Protein AF-A0A970UA61-F1 (afdb_monomer)

Solvent-accessible surface area (backbone atoms only — not comparable to full-atom values): 13687 Å² total; per-residue (Å²): 102,64,69,39,31,33,33,39,37,45,74,54,45,74,50,52,56,52,51,51,52,52,30,53,42,53,32,20,17,36,28,39,34,60,72,83,60,49,37,68,58,51,32,53,48,38,66,74,66,55,48,50,31,34,36,26,24,80,93,48,41,64,50,58,77,60,23,88,60,73,74,76,37,33,33,28,34,42,89,77,59,45,78,76,42,76,44,103,61,91,81,72,87,57,92,84,63,75,79,88,76,67,53,81,79,59,71,80,38,64,35,35,42,39,67,45,91,34,97,83,76,54,73,44,72,47,79,33,23,59,48,59,47,52,53,50,27,55,54,47,37,73,76,55,75,69,53,66,69,39,32,32,41,39,61,57,59,53,46,38,70,68,32,33,29,61,58,46,49,33,36,57,77,39,54,27,47,73,45,61,49,82,60,76,68,42,53,89,53,40,54,59,49,43,69,72,65,57,47,77,43,63,73,82,52,73,69,48,54,51,50,34,38,64,73,55,49,48,57,60,47,56,71,38,70,69,50,50,57,39,61,71,39,76,74,50,35,60,53,54,69,74,76,110

Structure (mmCIF, N/CA/C/O backbone):
data_AF-A0A970UA61-F1
#
_entry.id   AF-A0A970UA61-F1
#
loop_
_atom_site.group_PDB
_atom_site.id
_atom_site.type_symbol
_atom_site.label_atom_id
_atom_site.label_alt_id
_atom_site.label_comp_id
_atom_site.label_asym_id
_atom_site.label_entity_id
_atom_site.label_seq_id
_atom_site.pdbx_PDB_ins_code
_atom_site.Cartn_x
_atom_site.Cartn_y
_atom_site.Cartn_z
_atom_site.occupancy
_atom_site.B_iso_or_equiv
_atom_site.auth_seq_id
_atom_site.auth_comp_id
_atom_site.auth_asym_id
_atom_site.auth_atom_id
_atom_site.pdbx_PDB_model_num
ATOM 1 N N . MET A 1 1 ? 11.002 -6.754 -15.640 1.00 82.00 1 MET A N 1
ATOM 2 C CA . MET A 1 1 ? 11.692 -8.031 -15.378 1.00 82.00 1 MET A CA 1
ATOM 3 C C . MET A 1 1 ? 11.742 -8.261 -13.877 1.00 82.00 1 MET A C 1
ATOM 5 O O . MET A 1 1 ? 11.552 -7.289 -13.147 1.00 82.00 1 MET A O 1
ATOM 9 N N . PRO A 1 2 ? 11.962 -9.499 -13.407 1.00 91.25 2 PRO A N 1
ATOM 10 C CA . PRO A 1 2 ? 12.223 -9.742 -11.993 1.00 91.25 2 PRO A CA 1
ATOM 11 C C . PRO A 1 2 ? 13.326 -8.814 -11.460 1.00 91.25 2 PRO A C 1
ATOM 13 O O . PRO A 1 2 ? 14.281 -8.519 -12.179 1.00 91.25 2 PRO A O 1
ATOM 16 N N . GLY A 1 3 ? 13.153 -8.291 -10.247 1.00 93.25 3 GLY A N 1
ATOM 17 C CA . GLY A 1 3 ? 14.060 -7.319 -9.625 1.00 93.25 3 GLY A CA 1
ATOM 18 C C . GLY A 1 3 ? 13.884 -5.858 -10.070 1.00 93.25 3 GLY A C 1
ATOM 19 O O . GLY A 1 3 ? 14.391 -4.956 -9.396 1.00 93.25 3 GLY A O 1
ATOM 20 N N . ASP A 1 4 ? 13.140 -5.581 -11.153 1.00 96.19 4 ASP A N 1
ATOM 21 C CA . ASP A 1 4 ? 12.754 -4.201 -11.474 1.00 96.19 4 ASP A CA 1
ATOM 22 C C . ASP A 1 4 ? 11.905 -3.617 -10.341 1.00 96.19 4 ASP A C 1
ATOM 24 O O . ASP A 1 4 ? 11.186 -4.333 -9.649 1.00 96.19 4 ASP A O 1
ATOM 28 N N . LYS A 1 5 ? 11.975 -2.297 -10.165 1.00 98.00 5 LYS A N 1
ATOM 29 C CA . LYS A 1 5 ? 11.265 -1.575 -9.108 1.00 98.00 5 LYS A CA 1
ATOM 30 C C . LYS A 1 5 ? 10.116 -0.771 -9.696 1.00 98.00 5 LYS A C 1
ATOM 32 O O . LYS A 1 5 ? 10.326 0.047 -10.597 1.00 98.00 5 LYS A O 1
ATOM 37 N N . VAL A 1 6 ? 8.908 -1.020 -9.201 1.00 98.31 6 VAL A N 1
ATOM 38 C CA . VAL A 1 6 ? 7.683 -0.356 -9.658 1.00 98.31 6 VAL A CA 1
ATOM 39 C C . VAL A 1 6 ? 6.970 0.271 -8.477 1.00 98.31 6 VAL A C 1
ATOM 41 O O . VAL A 1 6 ? 6.632 -0.409 -7.508 1.00 98.31 6 VAL A O 1
ATOM 44 N N . ALA A 1 7 ? 6.745 1.578 -8.565 1.00 98.38 7 ALA A N 1
ATOM 45 C CA . ALA A 1 7 ? 6.080 2.316 -7.509 1.00 98.38 7 ALA A CA 1
ATOM 46 C C . ALA A 1 7 ? 4.555 2.184 -7.573 1.00 98.38 7 ALA A C 1
ATOM 48 O O . ALA A 1 7 ? 3.975 2.050 -8.651 1.00 98.38 7 ALA A O 1
ATOM 49 N N . ILE A 1 8 ? 3.909 2.254 -6.408 1.00 98.62 8 ILE A N 1
ATOM 50 C CA . ILE A 1 8 ? 2.452 2.376 -6.282 1.00 98.62 8 ILE A CA 1
ATOM 51 C C . ILE A 1 8 ? 2.167 3.629 -5.450 1.00 98.62 8 ILE A C 1
ATOM 53 O O . ILE A 1 8 ? 2.400 3.635 -4.241 1.00 98.62 8 ILE A O 1
ATOM 57 N N . LEU A 1 9 ? 1.679 4.686 -6.102 1.00 98.19 9 LEU A N 1
ATOM 58 C CA . LEU A 1 9 ? 1.335 5.977 -5.502 1.00 98.19 9 LEU A CA 1
ATOM 59 C C . LEU A 1 9 ? -0.179 6.196 -5.587 1.00 98.19 9 LEU A C 1
ATOM 61 O O . LEU A 1 9 ? -0.699 6.691 -6.583 1.00 98.19 9 LEU A O 1
ATOM 65 N N . SER A 1 10 ? -0.906 5.798 -4.550 1.00 97.38 10 SER A N 1
ATOM 66 C CA . SER A 1 10 ? -2.367 5.894 -4.526 1.00 97.38 10 SER A CA 1
ATOM 67 C C . SER A 1 10 ? -2.894 5.838 -3.103 1.00 97.38 10 SER A C 1
ATOM 69 O O . SER A 1 10 ? -2.276 5.219 -2.235 1.00 97.38 10 SER A O 1
ATOM 71 N N . GLN A 1 11 ? -4.079 6.410 -2.869 1.00 94.94 11 GLN A N 1
ATOM 72 C CA . GLN A 1 11 ? -4.869 6.024 -1.700 1.00 94.94 11 GLN A CA 1
ATOM 73 C C . GLN A 1 11 ? -5.352 4.569 -1.817 1.00 94.94 11 GLN A C 1
ATOM 75 O O . GLN A 1 11 ? -5.240 3.920 -2.861 1.00 94.94 11 GLN A O 1
ATOM 80 N N . ASN A 1 12 ? -5.916 4.057 -0.727 1.00 95.75 12 ASN A N 1
ATOM 81 C CA . ASN A 1 12 ? -6.415 2.693 -0.665 1.00 95.75 12 ASN A CA 1
ATOM 82 C C . ASN A 1 12 ? -7.563 2.457 -1.650 1.00 95.75 12 ASN A C 1
ATOM 84 O O . ASN A 1 12 ? -8.558 3.187 -1.661 1.00 95.75 12 ASN A O 1
ATOM 88 N N . MET A 1 13 ? -7.446 1.386 -2.430 1.00 96.38 13 MET A N 1
ATOM 89 C CA . MET A 1 13 ? -8.500 0.888 -3.307 1.00 96.38 13 MET A CA 1
ATOM 90 C C . MET A 1 13 ? -8.228 -0.572 -3.695 1.00 96.38 13 MET A C 1
ATOM 92 O O . MET A 1 13 ? -7.080 -1.008 -3.610 1.00 96.38 13 MET A O 1
ATOM 96 N N . PRO A 1 14 ? -9.228 -1.326 -4.189 1.00 97.12 14 PRO A N 1
ATOM 97 C CA . PRO A 1 14 ? -9.025 -2.715 -4.608 1.00 97.12 14 PRO A CA 1
ATOM 98 C C . PRO A 1 14 ? -7.896 -2.886 -5.633 1.00 97.12 14 PRO A C 1
ATOM 100 O O . PRO A 1 14 ? -7.059 -3.776 -5.493 1.00 97.12 14 PRO A O 1
ATOM 103 N N . ASN A 1 15 ? -7.811 -1.975 -6.607 1.00 97.31 15 ASN A N 1
ATOM 104 C CA . ASN A 1 15 ? -6.786 -2.022 -7.649 1.00 97.31 15 ASN A CA 1
ATOM 105 C C . ASN A 1 15 ? -5.362 -1.854 -7.112 1.00 97.31 15 ASN A C 1
ATOM 107 O O . ASN A 1 15 ? -4.427 -2.349 -7.734 1.00 97.31 15 ASN A O 1
ATOM 111 N N . TRP A 1 16 ? -5.193 -1.237 -5.938 1.00 98.00 16 TRP A N 1
ATOM 112 C CA . TRP A 1 16 ? -3.910 -1.188 -5.243 1.00 98.00 16 TRP A CA 1
ATOM 113 C C . TRP A 1 16 ? -3.425 -2.600 -4.914 1.00 98.00 16 TRP A C 1
ATOM 115 O O . TRP A 1 16 ? -2.299 -2.965 -5.246 1.00 98.00 16 TRP A O 1
ATOM 125 N N . GLY A 1 17 ? -4.299 -3.420 -4.319 1.00 97.94 17 GLY A N 1
ATOM 126 C CA . GLY A 1 17 ? -4.006 -4.817 -4.001 1.00 97.94 17 GLY A CA 1
ATOM 127 C C . GLY A 1 17 ? -3.766 -5.654 -5.256 1.00 97.94 17 GLY A C 1
ATOM 128 O O . GLY A 1 17 ? -2.821 -6.436 -5.296 1.00 97.94 17 GLY A O 1
ATOM 129 N N . ILE A 1 18 ? -4.563 -5.440 -6.309 1.00 96.75 18 ILE A N 1
ATOM 130 C CA . ILE A 1 18 ? -4.381 -6.115 -7.605 1.00 96.75 18 ILE A CA 1
ATOM 131 C C . ILE A 1 18 ? -3.004 -5.793 -8.195 1.00 96.75 18 ILE A C 1
ATOM 133 O O . ILE A 1 18 ? -2.272 -6.714 -8.555 1.00 96.75 18 ILE A O 1
ATOM 137 N N . ALA A 1 19 ? -2.630 -4.511 -8.258 1.00 97.25 19 ALA A N 1
ATOM 138 C CA . ALA A 1 19 ? -1.318 -4.092 -8.737 1.00 97.25 19 ALA A CA 1
ATOM 139 C C . ALA A 1 19 ? -0.211 -4.714 -7.882 1.00 97.25 19 ALA A C 1
ATOM 141 O O . ALA A 1 19 ? 0.685 -5.355 -8.423 1.00 97.25 19 ALA A O 1
ATOM 142 N N . PHE A 1 20 ? -0.311 -4.612 -6.555 1.00 98.31 20 PHE A N 1
ATOM 143 C CA . PHE A 1 20 ? 0.655 -5.194 -5.628 1.00 98.31 20 PHE A CA 1
ATOM 144 C C . PHE A 1 20 ? 0.865 -6.695 -5.873 1.00 98.31 20 PHE A C 1
ATOM 146 O O . PHE A 1 20 ? 1.996 -7.113 -6.114 1.00 98.31 20 PHE A O 1
ATOM 153 N N . PHE A 1 21 ? -0.196 -7.508 -5.894 1.00 96.81 21 PHE A N 1
ATOM 154 C CA . PHE A 1 21 ? -0.073 -8.952 -6.125 1.00 96.81 21 PHE A CA 1
ATOM 155 C C . PHE A 1 21 ? 0.396 -9.299 -7.542 1.00 96.81 21 PHE A C 1
ATOM 157 O O . PHE A 1 21 ? 1.124 -10.278 -7.714 1.00 96.81 21 PHE A O 1
ATOM 164 N N . ALA A 1 22 ? 0.040 -8.501 -8.553 1.00 95.12 22 ALA A N 1
ATOM 165 C CA . ALA A 1 22 ? 0.569 -8.668 -9.905 1.00 95.12 22 ALA A CA 1
ATOM 166 C C . ALA A 1 22 ? 2.091 -8.459 -9.936 1.00 95.12 22 ALA A C 1
ATOM 168 O O . ALA A 1 22 ? 2.801 -9.281 -10.516 1.00 95.12 22 ALA A O 1
ATOM 169 N N . LEU A 1 23 ? 2.600 -7.424 -9.253 1.00 96.38 23 LEU A N 1
ATOM 170 C CA . LEU A 1 23 ? 4.041 -7.197 -9.113 1.00 96.38 23 LEU A CA 1
ATOM 171 C C . LEU A 1 23 ? 4.725 -8.380 -8.419 1.00 96.38 23 LEU A C 1
ATOM 173 O O . LEU A 1 23 ? 5.706 -8.905 -8.949 1.00 96.38 23 LEU A O 1
ATOM 177 N N . GLN A 1 24 ? 4.155 -8.866 -7.309 1.00 95.38 24 GLN A N 1
ATOM 178 C CA . GLN A 1 24 ? 4.698 -10.019 -6.581 1.00 95.38 24 GLN A CA 1
ATOM 179 C C . GLN A 1 24 ? 4.758 -11.279 -7.447 1.00 95.38 24 GLN A C 1
ATOM 181 O O . GLN A 1 24 ? 5.775 -11.971 -7.477 1.00 95.38 24 GLN A O 1
ATOM 186 N N . ARG A 1 25 ? 3.699 -11.553 -8.216 1.00 93.56 25 ARG A N 1
ATOM 187 C CA . ARG A 1 25 ? 3.637 -12.699 -9.134 1.00 93.56 25 ARG A CA 1
ATOM 188 C C . ARG A 1 25 ? 4.686 -12.628 -10.248 1.00 93.56 25 ARG A C 1
ATOM 190 O O . ARG A 1 25 ? 5.110 -13.670 -10.746 1.00 93.56 25 ARG A O 1
ATOM 197 N N . MET A 1 26 ? 5.079 -11.421 -10.652 1.00 93.50 26 MET A N 1
ATOM 198 C CA . MET A 1 26 ? 6.076 -11.169 -11.698 1.00 93.50 26 MET A CA 1
ATOM 199 C C . MET A 1 26 ? 7.518 -11.087 -11.170 1.00 93.50 26 MET A C 1
ATOM 201 O O . MET A 1 26 ? 8.434 -10.905 -11.971 1.00 93.50 26 MET A O 1
ATOM 205 N N . GLY A 1 27 ? 7.729 -11.180 -9.852 1.00 95.00 27 GLY A N 1
ATOM 206 C CA . GLY A 1 27 ? 9.038 -10.954 -9.228 1.00 95.00 27 GLY A CA 1
ATOM 207 C C . GLY A 1 27 ? 9.496 -9.496 -9.283 1.00 95.00 27 GLY A C 1
ATOM 208 O O . GLY A 1 27 ? 10.685 -9.214 -9.165 1.00 95.00 27 GLY A O 1
ATOM 209 N N . ILE A 1 28 ? 8.574 -8.561 -9.521 1.00 97.00 28 ILE A N 1
ATOM 210 C CA . ILE A 1 28 ? 8.862 -7.127 -9.532 1.00 97.00 28 ILE A CA 1
ATOM 211 C C . ILE A 1 28 ? 8.812 -6.617 -8.093 1.00 97.00 28 ILE A C 1
ATOM 213 O O . ILE A 1 28 ? 7.862 -6.887 -7.358 1.00 97.00 28 ILE A O 1
ATOM 217 N N . VAL A 1 29 ? 9.813 -5.826 -7.714 1.00 98.50 29 VAL A N 1
ATOM 218 C CA . VAL A 1 29 ? 9.880 -5.177 -6.407 1.00 98.50 29 VAL A CA 1
ATOM 219 C C . VAL A 1 29 ? 8.832 -4.071 -6.354 1.00 98.50 29 VAL A C 1
ATOM 221 O O . VAL A 1 29 ? 8.914 -3.074 -7.081 1.00 98.50 29 VAL A O 1
ATOM 224 N N . ALA A 1 30 ? 7.852 -4.228 -5.470 1.00 98.56 30 ALA A N 1
ATOM 225 C CA . ALA A 1 30 ? 6.884 -3.179 -5.197 1.00 98.56 30 ALA A CA 1
ATOM 226 C C . ALA A 1 30 ? 7.554 -2.054 -4.396 1.00 98.56 30 ALA A C 1
ATOM 228 O O . ALA A 1 30 ? 8.223 -2.308 -3.394 1.00 98.56 30 ALA A O 1
ATOM 229 N N . VAL A 1 31 ? 7.329 -0.803 -4.797 1.00 98.44 31 VAL A N 1
ATOM 230 C CA . VAL A 1 31 ? 7.763 0.393 -4.058 1.00 98.44 31 VAL A CA 1
ATOM 231 C C . VAL A 1 31 ? 6.527 1.195 -3.636 1.00 98.44 31 VAL A C 1
ATOM 233 O O . VAL A 1 31 ? 6.123 2.135 -4.325 1.00 98.44 31 VAL A O 1
ATOM 236 N N . PRO A 1 32 ? 5.843 0.804 -2.548 1.00 98.06 32 PRO A N 1
ATOM 237 C CA . PRO A 1 32 ? 4.705 1.556 -2.044 1.00 98.06 32 PRO A CA 1
ATOM 238 C C . PRO A 1 32 ? 5.112 2.964 -1.605 1.00 98.06 32 PRO A C 1
ATOM 240 O O . PRO A 1 32 ? 6.005 3.118 -0.772 1.00 98.06 32 PRO A O 1
ATOM 243 N N . LEU A 1 33 ? 4.444 3.988 -2.135 1.00 96.88 33 LEU A N 1
ATOM 244 C CA . LEU A 1 33 ? 4.693 5.385 -1.778 1.00 96.88 33 LEU A CA 1
ATOM 245 C C . LEU A 1 33 ? 3.525 5.935 -0.968 1.00 96.88 33 LEU A C 1
ATOM 247 O O . LEU A 1 33 ? 2.361 5.710 -1.307 1.00 96.88 33 LEU A O 1
ATOM 251 N N . LEU A 1 34 ? 3.835 6.673 0.100 1.00 93.81 34 LEU A N 1
ATOM 252 C CA . LEU A 1 34 ? 2.811 7.357 0.878 1.00 93.81 34 LEU A CA 1
ATOM 253 C C . LEU A 1 34 ? 2.155 8.449 0.019 1.00 93.81 34 LEU A C 1
ATOM 255 O O . LEU A 1 34 ? 2.871 9.257 -0.576 1.00 93.81 34 LEU A O 1
ATOM 259 N N . PRO A 1 35 ? 0.810 8.537 -0.003 1.00 93.19 35 PRO A N 1
ATOM 260 C CA . PRO A 1 35 ? 0.107 9.630 -0.668 1.00 93.19 35 PRO A CA 1
ATOM 261 C C . PRO A 1 35 ? 0.544 11.016 -0.199 1.00 93.19 35 PRO A C 1
ATOM 263 O O . PRO A 1 35 ? 0.421 11.966 -0.965 1.00 93.19 35 PRO A O 1
ATOM 266 N N . ASP A 1 36 ? 1.060 11.126 1.025 1.00 91.75 36 ASP A N 1
ATOM 267 C CA . ASP A 1 36 ? 1.465 12.386 1.647 1.00 91.75 36 ASP A CA 1
ATOM 268 C C . ASP A 1 36 ? 2.887 12.826 1.273 1.00 91.75 36 ASP A C 1
ATOM 270 O O . ASP A 1 36 ? 3.229 13.982 1.509 1.00 91.75 36 ASP A O 1
ATOM 274 N N . PHE A 1 37 ? 3.693 11.968 0.633 1.00 92.81 37 PHE A N 1
ATOM 275 C CA . PHE A 1 37 ? 5.032 12.358 0.185 1.00 92.81 37 PHE A CA 1
ATOM 276 C C . PHE A 1 37 ? 4.981 13.539 -0.786 1.00 92.81 37 PHE A C 1
ATOM 278 O O . PHE A 1 37 ? 4.144 13.608 -1.695 1.00 92.81 37 PHE A O 1
ATOM 285 N N . SER A 1 38 ? 5.895 14.477 -0.585 1.00 93.06 38 SER A N 1
ATOM 286 C CA . SER A 1 38 ? 6.146 15.604 -1.473 1.00 93.06 38 SER A CA 1
ATOM 287 C C . SER A 1 38 ? 6.731 15.143 -2.811 1.00 93.06 38 SER A C 1
ATOM 289 O O . SER A 1 38 ? 7.270 14.044 -2.944 1.00 93.06 38 SER A O 1
ATOM 291 N N . THR A 1 39 ? 6.653 16.001 -3.826 1.00 94.62 39 THR A N 1
ATOM 292 C CA . THR A 1 39 ? 7.296 15.758 -5.128 1.00 94.62 39 THR A CA 1
ATOM 293 C C . THR A 1 39 ? 8.813 15.625 -4.996 1.00 94.62 39 THR A C 1
ATOM 295 O O . THR A 1 39 ? 9.411 14.820 -5.703 1.00 94.62 39 THR A O 1
ATOM 298 N N . HIS A 1 40 ? 9.420 16.346 -4.051 1.00 92.00 40 HIS A N 1
ATOM 299 C CA . HIS A 1 40 ? 10.841 16.241 -3.730 1.00 92.00 40 HIS A CA 1
ATOM 300 C C . HIS A 1 40 ? 11.202 14.848 -3.188 1.00 92.00 40 HIS A C 1
ATOM 302 O O . HIS A 1 40 ? 12.092 14.182 -3.714 1.00 92.00 40 HIS A O 1
ATOM 308 N N . GLU A 1 41 ? 10.454 14.346 -2.199 1.00 92.38 41 GLU A N 1
ATOM 309 C CA . GLU A 1 41 ? 10.657 12.991 -1.666 1.00 92.38 41 GLU A CA 1
ATOM 310 C C . GLU A 1 41 ? 10.465 11.922 -2.749 1.00 92.38 41 GLU A C 1
ATOM 312 O O . GLU A 1 41 ? 11.280 11.007 -2.866 1.00 92.38 41 GLU A O 1
ATOM 317 N N . ILE A 1 42 ? 9.428 12.053 -3.583 1.00 94.94 42 ILE A N 1
ATOM 318 C CA . ILE A 1 42 ? 9.174 11.121 -4.691 1.00 94.94 42 ILE A CA 1
ATOM 319 C C . ILE A 1 42 ? 10.306 11.178 -5.730 1.00 94.94 42 ILE A C 1
ATOM 321 O O . ILE A 1 42 ? 10.713 10.131 -6.232 1.00 94.94 42 ILE A O 1
ATOM 325 N N . SER A 1 43 ? 10.848 12.363 -6.028 1.00 94.12 43 SER A N 1
ATOM 326 C CA . SER A 1 43 ? 11.992 12.550 -6.935 1.00 94.12 43 SER A CA 1
ATOM 327 C C . SER A 1 43 ? 13.241 11.835 -6.407 1.00 94.12 43 SER A C 1
ATOM 329 O O . SER A 1 43 ? 13.855 11.042 -7.125 1.00 94.12 43 SER A O 1
ATOM 331 N N . ASN A 1 44 ? 13.555 12.009 -5.119 1.00 92.56 44 ASN A N 1
ATOM 332 C CA . ASN A 1 44 ? 14.684 11.338 -4.468 1.00 92.56 44 ASN A CA 1
ATOM 333 C C . ASN A 1 44 ? 14.515 9.814 -4.470 1.00 92.56 44 ASN A C 1
ATOM 335 O O . ASN A 1 44 ? 15.454 9.079 -4.777 1.00 92.56 44 ASN A O 1
ATOM 339 N N . ILE A 1 45 ? 13.304 9.325 -4.189 1.00 94.56 45 ILE A N 1
ATOM 340 C CA . ILE A 1 45 ? 12.988 7.893 -4.247 1.00 94.56 45 ILE A CA 1
ATOM 341 C C . ILE A 1 45 ? 13.119 7.361 -5.676 1.00 94.56 45 ILE A C 1
ATOM 343 O O . ILE A 1 45 ? 13.681 6.285 -5.870 1.00 94.56 45 ILE A O 1
ATOM 347 N N . ASN A 1 46 ? 12.642 8.099 -6.679 1.00 94.75 46 ASN A N 1
ATOM 348 C CA . ASN A 1 46 ? 12.768 7.715 -8.082 1.00 94.75 46 ASN A CA 1
ATOM 349 C C . ASN A 1 46 ? 14.237 7.507 -8.479 1.00 94.75 46 ASN A C 1
ATOM 351 O O . ASN A 1 46 ? 14.579 6.457 -9.030 1.00 94.75 46 ASN A O 1
ATOM 355 N N . LEU A 1 47 ? 15.098 8.468 -8.135 1.00 93.12 47 LEU A N 1
ATOM 356 C CA . LEU A 1 47 ? 16.535 8.415 -8.402 1.00 93.12 47 LEU A CA 1
ATOM 357 C C . LEU A 1 47 ? 17.225 7.281 -7.634 1.00 93.12 47 LEU A C 1
ATOM 359 O O . LEU A 1 47 ? 17.952 6.491 -8.231 1.00 93.12 47 LEU A O 1
ATOM 363 N N . HIS A 1 48 ? 16.954 7.151 -6.334 1.00 94.00 48 HIS A N 1
ATOM 364 C CA . HIS A 1 48 ? 17.581 6.137 -5.484 1.00 94.00 48 HIS A CA 1
ATOM 365 C C . HIS A 1 48 ? 17.138 4.710 -5.843 1.00 94.00 48 HIS A C 1
ATOM 367 O O . HIS A 1 48 ? 17.949 3.786 -5.899 1.00 94.00 48 HIS A O 1
ATOM 373 N N . ALA A 1 49 ? 15.840 4.489 -6.067 1.00 94.81 49 ALA A N 1
ATOM 374 C CA . ALA A 1 49 ? 15.312 3.168 -6.399 1.00 94.81 49 ALA A CA 1
ATOM 375 C C . ALA A 1 49 ? 15.600 2.779 -7.858 1.00 94.81 49 ALA A C 1
ATOM 377 O O . ALA A 1 49 ? 15.709 1.585 -8.161 1.00 94.81 49 ALA A O 1
ATOM 378 N N . GLY A 1 50 ? 15.706 3.754 -8.765 1.00 94.50 50 GLY A N 1
ATOM 379 C CA . GLY A 1 50 ? 15.775 3.516 -10.206 1.00 94.50 50 GLY A CA 1
ATOM 380 C C . GLY A 1 50 ? 14.467 2.930 -10.743 1.00 94.50 50 GLY A C 1
ATOM 381 O O . GLY A 1 50 ? 14.478 1.877 -11.391 1.00 94.50 50 GLY A O 1
ATOM 382 N N . LEU A 1 51 ? 13.341 3.581 -10.425 1.00 96.00 51 LEU A N 1
ATOM 383 C CA . LEU A 1 51 ? 11.996 3.106 -10.765 1.00 96.00 51 LEU A CA 1
ATOM 384 C C . LEU A 1 51 ? 11.827 2.920 -12.282 1.00 96.00 51 LEU A C 1
ATOM 386 O O . LEU A 1 51 ? 12.232 3.758 -13.087 1.00 96.00 51 LEU A O 1
ATOM 390 N N . LYS A 1 52 ? 11.196 1.812 -12.686 1.00 95.50 52 LYS A N 1
ATOM 391 C CA . LYS A 1 52 ? 10.909 1.499 -14.101 1.00 95.50 52 LYS A CA 1
ATOM 392 C C . LYS A 1 52 ? 9.481 1.828 -14.510 1.00 95.50 52 LYS A C 1
ATOM 394 O O . LYS A 1 52 ? 9.227 2.130 -15.678 1.00 95.50 52 LYS A O 1
ATOM 399 N N . ALA A 1 53 ? 8.555 1.760 -13.562 1.00 95.88 53 ALA A N 1
ATOM 400 C CA . ALA A 1 53 ? 7.164 2.129 -13.759 1.00 95.88 53 ALA A CA 1
ATOM 401 C C . ALA A 1 53 ? 6.556 2.682 -12.466 1.00 95.88 53 ALA A C 1
ATOM 403 O O . ALA A 1 53 ? 7.087 2.457 -11.375 1.00 95.88 53 ALA A O 1
ATOM 404 N N . VAL A 1 54 ? 5.427 3.369 -12.596 1.00 97.44 54 VAL A N 1
ATOM 405 C CA . VAL A 1 54 ? 4.580 3.779 -11.480 1.00 97.44 54 VAL A CA 1
ATOM 406 C C . VAL A 1 54 ? 3.122 3.489 -11.814 1.00 97.44 54 VAL A C 1
ATOM 408 O O . VAL A 1 54 ? 2.645 3.819 -12.902 1.00 97.44 54 VAL A O 1
ATOM 411 N N . PHE A 1 55 ? 2.417 2.870 -10.875 1.00 98.00 55 PHE A N 1
ATOM 412 C CA . PHE A 1 55 ? 0.966 2.939 -10.816 1.00 98.00 55 PHE A CA 1
ATOM 413 C C . PHE A 1 55 ? 0.579 4.150 -9.975 1.00 98.00 55 PHE A C 1
ATOM 415 O O . PHE A 1 55 ? 1.057 4.287 -8.847 1.00 98.00 55 PHE A O 1
ATOM 422 N N . VAL A 1 56 ? -0.280 5.016 -10.502 1.00 98.25 56 VAL A N 1
ATOM 423 C CA . VAL A 1 56 ? -0.683 6.253 -9.833 1.00 98.25 56 VAL A CA 1
ATOM 424 C C . VAL A 1 56 ? -2.194 6.447 -9.899 1.00 98.25 56 VAL A C 1
ATOM 426 O O . VAL A 1 56 ? -2.802 6.187 -10.938 1.00 98.25 56 VAL A O 1
ATOM 429 N N . SER A 1 57 ? -2.812 6.869 -8.794 1.00 97.31 57 SER A N 1
ATOM 430 C CA . SER A 1 57 ? -4.222 7.279 -8.802 1.00 97.31 57 SER A CA 1
ATOM 431 C C . SER A 1 57 ? -4.398 8.627 -9.490 1.00 97.31 57 SER A C 1
ATOM 433 O O . SER A 1 57 ? -3.512 9.484 -9.464 1.00 97.31 57 SER A O 1
ATOM 435 N N . GLU A 1 58 ? -5.569 8.853 -10.073 1.00 96.00 58 GLU A N 1
ATOM 436 C CA . GLU A 1 58 ? -5.888 10.061 -10.836 1.00 96.00 58 GLU A CA 1
ATOM 437 C C . GLU A 1 58 ? -5.604 11.348 -10.052 1.00 96.00 58 GLU A C 1
ATOM 439 O O . GLU A 1 58 ? -4.965 12.271 -10.553 1.00 96.00 58 GLU A O 1
ATOM 444 N N . ASN A 1 59 ? -5.993 11.378 -8.780 1.00 95.38 59 ASN A N 1
ATOM 445 C CA . ASN A 1 59 ? -5.807 12.530 -7.900 1.00 95.38 59 ASN A CA 1
ATOM 446 C C . ASN A 1 59 ? -4.362 12.744 -7.412 1.00 95.38 59 ASN A C 1
ATOM 448 O O . ASN A 1 59 ? -4.098 13.762 -6.779 1.00 95.38 59 ASN A O 1
ATOM 452 N N . LEU A 1 60 ? -3.441 11.810 -7.662 1.00 97.31 60 LEU A N 1
ATOM 453 C CA . LEU A 1 60 ? -2.019 11.934 -7.323 1.00 97.31 60 LEU A CA 1
ATOM 454 C C . LEU A 1 60 ? -1.123 12.010 -8.565 1.00 97.31 60 LEU A C 1
ATOM 456 O O . LEU A 1 60 ? 0.080 12.220 -8.418 1.00 97.31 60 LEU A O 1
ATOM 460 N N . GLN A 1 61 ? -1.687 11.897 -9.775 1.00 96.75 61 GLN A N 1
ATOM 461 C CA . GLN A 1 61 ? -0.934 11.926 -11.033 1.00 96.75 61 GLN A CA 1
ATOM 462 C C . GLN A 1 61 ? -0.070 13.188 -11.155 1.00 96.75 61 GLN A C 1
ATOM 464 O O . GLN A 1 61 ? 1.094 13.099 -11.543 1.00 96.75 61 GLN A O 1
ATOM 469 N N . TYR A 1 62 ? -0.600 14.337 -10.721 1.00 96.69 62 TYR A N 1
ATOM 470 C CA . TYR A 1 62 ? 0.116 15.612 -10.750 1.00 96.69 62 TYR A CA 1
ATOM 471 C C . TYR A 1 62 ? 1.484 15.541 -10.055 1.00 96.69 62 TYR A C 1
ATOM 473 O O . TYR A 1 62 ? 2.420 16.186 -10.505 1.00 96.69 62 TYR A O 1
ATOM 481 N N . LYS A 1 63 ? 1.641 14.713 -9.008 1.00 97.12 63 LYS A N 1
ATOM 482 C CA . LYS A 1 63 ? 2.921 14.560 -8.304 1.00 97.12 63 LYS A CA 1
ATOM 483 C C . LYS A 1 63 ? 4.000 13.914 -9.167 1.00 97.12 63 LYS A C 1
ATOM 485 O O . LYS A 1 63 ? 5.171 14.190 -8.946 1.00 97.12 63 LYS A O 1
ATOM 490 N N . ILE A 1 64 ? 3.617 13.058 -10.114 1.00 96.75 64 ILE A N 1
ATOM 491 C CA . ILE A 1 64 ? 4.532 12.443 -11.084 1.00 96.75 64 ILE A CA 1
ATOM 492 C C . ILE A 1 64 ? 4.851 13.426 -12.213 1.00 96.75 64 ILE A C 1
ATOM 494 O O . ILE A 1 64 ? 5.995 13.500 -12.661 1.00 96.75 64 ILE A O 1
ATOM 498 N N . ASP A 1 65 ? 3.856 14.201 -12.642 1.00 94.25 65 ASP A N 1
ATOM 499 C CA . ASP A 1 65 ? 3.999 15.172 -13.731 1.00 94.25 65 ASP A CA 1
ATOM 500 C C . ASP A 1 65 ? 4.868 16.380 -13.331 1.00 94.25 65 ASP A C 1
ATOM 502 O O . ASP A 1 65 ? 5.517 16.980 -14.185 1.00 94.25 65 ASP A O 1
ATOM 506 N N . THR A 1 66 ? 4.931 16.711 -12.035 1.00 94.88 66 THR A N 1
ATOM 507 C CA . THR A 1 66 ? 5.689 17.854 -11.494 1.00 94.88 66 THR A CA 1
ATOM 508 C C . THR A 1 66 ? 6.938 17.448 -10.701 1.00 94.88 66 THR A C 1
ATOM 510 O O . THR A 1 66 ? 7.325 18.149 -9.763 1.00 94.88 66 THR A O 1
ATOM 513 N N . LEU A 1 67 ? 7.547 16.298 -11.001 1.00 94.19 67 LEU A N 1
ATOM 514 C CA . LEU A 1 67 ? 8.823 15.918 -10.383 1.00 94.19 67 LEU A CA 1
ATOM 515 C C . LEU A 1 67 ? 9.960 16.822 -10.871 1.00 94.19 67 LEU A C 1
ATOM 517 O O . LEU A 1 67 ? 10.034 17.143 -12.055 1.00 94.19 67 LEU A O 1
ATOM 521 N N . GLU A 1 68 ? 10.873 17.177 -9.963 1.00 89.19 68 GLU A N 1
ATOM 522 C CA . GLU A 1 68 ? 12.077 17.966 -10.277 1.00 89.19 68 GLU A CA 1
ATOM 523 C C . GLU A 1 68 ? 12.937 17.276 -11.343 1.00 89.19 68 GLU A C 1
ATOM 525 O O . GLU A 1 68 ? 13.361 17.905 -12.310 1.00 89.19 68 GLU A O 1
ATOM 530 N N . THR A 1 69 ? 13.142 15.962 -11.187 1.00 87.31 69 THR A N 1
ATOM 531 C CA . THR A 1 69 ? 13.695 15.114 -12.245 1.00 87.31 69 THR A CA 1
ATOM 532 C C . THR A 1 69 ? 12.549 14.389 -12.950 1.00 87.31 69 THR A C 1
ATOM 534 O O . THR A 1 69 ? 11.879 13.571 -12.308 1.00 87.31 69 THR A O 1
ATOM 537 N N . PRO A 1 70 ? 12.313 14.630 -14.254 1.00 90.00 70 PRO A N 1
ATOM 538 C CA . PRO A 1 70 ? 11.223 13.992 -14.978 1.00 90.00 70 PRO A CA 1
ATOM 539 C C . PRO A 1 70 ? 11.286 12.466 -14.908 1.00 90.00 70 PRO A C 1
ATOM 541 O O . PRO A 1 70 ? 12.317 11.847 -15.167 1.00 90.00 70 PRO A O 1
ATOM 544 N N . PHE A 1 71 ? 10.153 11.834 -14.608 1.00 92.94 71 PHE A N 1
ATOM 545 C CA . PHE A 1 71 ? 10.070 10.380 -14.623 1.00 92.94 71 PHE A CA 1
ATOM 546 C C . PHE A 1 71 ? 10.077 9.841 -16.061 1.00 92.94 71 PHE A C 1
ATOM 548 O O . PHE A 1 71 ? 9.180 10.138 -16.855 1.00 92.94 71 PHE A O 1
ATOM 555 N N . GLU A 1 72 ? 11.070 9.021 -16.404 1.00 90.19 72 GLU A N 1
ATOM 556 C CA . GLU A 1 72 ? 11.246 8.454 -17.755 1.00 90.19 72 GLU A CA 1
ATOM 557 C C . GLU A 1 72 ? 10.632 7.052 -17.934 1.00 90.19 72 GLU A C 1
ATOM 559 O O . GLU A 1 72 ? 10.707 6.454 -19.013 1.00 90.19 72 GLU A O 1
ATOM 564 N N . GLY A 1 73 ? 10.033 6.502 -16.877 1.00 91.31 73 GLY A N 1
ATOM 565 C CA . GLY A 1 73 ? 9.431 5.174 -16.888 1.00 91.31 73 GLY A CA 1
ATOM 566 C C . GLY A 1 73 ? 7.995 5.131 -17.420 1.00 91.31 73 GLY A C 1
ATOM 567 O O . GLY A 1 73 ? 7.463 6.079 -18.000 1.00 91.31 73 GLY A O 1
ATOM 568 N N . ILE A 1 74 ? 7.360 3.978 -17.221 1.00 92.75 74 ILE A N 1
ATOM 569 C CA . ILE A 1 74 ? 5.966 3.722 -17.608 1.00 92.75 74 ILE A CA 1
ATOM 570 C C . ILE A 1 74 ? 5.026 4.267 -16.528 1.00 92.75 74 ILE A C 1
ATOM 572 O O . ILE A 1 74 ? 5.208 3.955 -15.355 1.00 92.75 74 ILE A O 1
ATOM 576 N N . VAL A 1 75 ? 3.997 5.026 -16.907 1.00 94.31 75 VAL A N 1
ATOM 577 C CA . VAL A 1 75 ? 2.984 5.531 -15.961 1.00 94.31 75 VAL A CA 1
ATOM 578 C C . VAL A 1 75 ? 1.642 4.878 -16.266 1.00 94.31 75 VAL A C 1
ATOM 580 O O . VAL A 1 75 ? 1.132 5.010 -17.379 1.00 94.31 75 VAL A O 1
ATOM 583 N N . LEU A 1 76 ? 1.079 4.181 -15.283 1.00 94.12 76 LEU A N 1
ATOM 584 C CA . LEU A 1 76 ? -0.201 3.478 -15.364 1.00 94.12 76 LEU A CA 1
ATOM 585 C C . LEU A 1 76 ? -1.194 4.114 -14.390 1.00 94.12 76 LEU A C 1
ATOM 587 O O . LEU A 1 76 ? -0.858 4.359 -13.231 1.00 94.12 76 LEU A O 1
ATOM 591 N N . ARG A 1 77 ? -2.420 4.349 -14.846 1.00 95.31 77 ARG A N 1
ATOM 592 C CA . ARG A 1 77 ? -3.529 4.791 -14.001 1.00 95.31 77 ARG A CA 1
ATOM 593 C C . ARG A 1 77 ? -4.003 3.625 -13.147 1.00 95.31 77 ARG A C 1
ATOM 595 O O . ARG A 1 77 ? -4.209 2.531 -13.666 1.00 95.31 77 ARG A O 1
ATOM 602 N N . LEU A 1 78 ? -4.179 3.826 -11.847 1.00 95.50 78 LEU A N 1
ATOM 603 C CA . LEU A 1 78 ? -4.574 2.731 -10.961 1.00 95.50 78 LEU A CA 1
ATOM 604 C C . LEU A 1 78 ? -6.082 2.435 -11.025 1.00 95.50 78 LEU A C 1
ATOM 606 O O . LEU A 1 78 ? -6.481 1.303 -10.778 1.00 95.50 78 LEU A O 1
ATOM 610 N N . GLU A 1 79 ? -6.926 3.402 -11.385 1.00 94.31 79 GLU A N 1
ATOM 611 C CA . GLU A 1 79 ? -8.387 3.244 -11.459 1.00 94.31 79 GLU A CA 1
ATOM 612 C C . GLU A 1 79 ? -8.840 2.196 -12.484 1.00 94.31 79 GLU A C 1
ATOM 614 O O . GLU A 1 79 ? -9.802 1.472 -12.232 1.00 94.31 79 GLU A O 1
ATOM 619 N N . ASP A 1 80 ? -8.141 2.095 -13.613 1.00 92.44 80 ASP A N 1
ATOM 620 C CA . ASP A 1 80 ? -8.532 1.253 -14.749 1.00 92.44 80 ASP A CA 1
ATOM 621 C C . ASP A 1 80 ? -7.352 0.528 -15.423 1.00 92.44 80 ASP A C 1
ATOM 623 O O . ASP A 1 80 ? -7.540 -0.154 -16.430 1.00 92.44 80 ASP A O 1
ATOM 627 N N . PHE A 1 81 ? -6.136 0.661 -14.881 1.00 91.31 81 PHE A N 1
ATOM 628 C CA . PHE A 1 81 ? -4.890 0.133 -15.453 1.00 91.31 81 PHE A CA 1
ATOM 629 C C . PHE A 1 81 ? -4.555 0.674 -16.852 1.00 91.31 81 PHE A C 1
ATOM 631 O O . PHE A 1 81 ? -3.729 0.094 -17.567 1.00 91.31 81 PHE A O 1
ATOM 638 N N . SER A 1 82 ? -5.154 1.803 -17.247 1.00 89.44 82 SER A N 1
ATOM 639 C CA . SER A 1 82 ? -4.839 2.474 -18.504 1.00 89.44 82 SER A CA 1
ATOM 640 C C . SER A 1 82 ? -3.427 3.057 -18.489 1.00 89.44 82 SER A C 1
ATOM 642 O O . SER A 1 82 ? -2.854 3.420 -17.461 1.00 89.44 82 SER A O 1
ATOM 644 N N . LEU A 1 83 ? -2.830 3.132 -19.671 1.00 89.50 83 LEU A N 1
ATOM 645 C CA . LEU A 1 83 ? -1.465 3.599 -19.853 1.00 89.50 83 LEU A CA 1
ATOM 646 C C . LEU A 1 83 ? -1.456 5.106 -20.115 1.00 89.50 83 LEU A C 1
ATOM 648 O O . LEU A 1 83 ? -1.934 5.549 -21.155 1.00 89.50 83 LEU A O 1
ATOM 652 N N . ILE A 1 84 ? -0.884 5.872 -19.184 1.00 90.31 84 ILE A N 1
ATOM 653 C CA . ILE A 1 84 ? -0.797 7.339 -19.245 1.00 90.31 84 ILE A CA 1
ATOM 654 C C . ILE A 1 84 ? 0.436 7.764 -20.051 1.00 90.31 84 ILE A C 1
ATOM 656 O O . ILE A 1 84 ? 0.330 8.549 -20.990 1.00 90.31 84 ILE A O 1
ATOM 660 N N . LYS A 1 85 ? 1.614 7.222 -19.710 1.00 85.50 85 LYS A N 1
ATOM 661 C CA . LYS A 1 85 ? 2.895 7.552 -20.358 1.00 85.50 85 LYS A CA 1
ATOM 662 C C . LYS A 1 85 ? 3.643 6.289 -20.767 1.00 85.50 85 LYS A C 1
ATOM 664 O O . LYS A 1 85 ? 3.797 5.357 -19.976 1.00 85.50 85 LYS A O 1
ATOM 669 N N . LYS A 1 86 ? 4.140 6.282 -22.005 1.00 74.38 86 LYS A N 1
ATOM 670 C CA . LYS A 1 86 ? 4.932 5.198 -22.600 1.00 74.38 86 LYS A CA 1
ATOM 671 C C . LYS A 1 86 ? 6.419 5.556 -22.627 1.00 74.38 86 LYS A C 1
ATOM 673 O O . LYS A 1 86 ? 6.786 6.602 -23.150 1.00 74.38 86 LYS A O 1
ATOM 678 N N . ARG A 1 87 ? 7.272 4.622 -22.196 1.00 65.31 87 ARG A N 1
ATOM 679 C CA . ARG A 1 87 ? 8.588 4.413 -22.831 1.00 65.31 87 ARG A CA 1
ATOM 680 C C . ARG A 1 87 ? 8.338 3.672 -24.152 1.00 65.31 87 ARG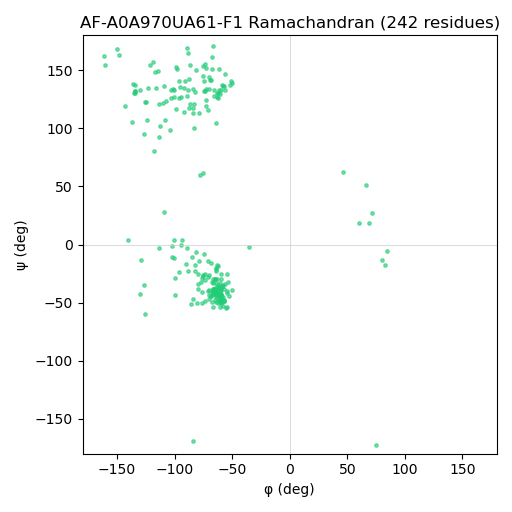 A C 1
ATOM 682 O O . ARG A 1 87 ? 7.334 2.978 -24.223 1.00 65.31 87 ARG A O 1
ATOM 689 N N . ALA A 1 88 ? 9.206 3.808 -25.157 1.00 54.78 88 ALA A N 1
ATOM 690 C CA . ALA A 1 88 ? 9.104 3.388 -26.576 1.00 54.78 88 ALA A CA 1
ATOM 691 C C . ALA A 1 88 ? 8.365 2.073 -26.998 1.00 54.78 88 ALA A C 1
ATOM 693 O O . ALA A 1 88 ? 8.253 1.803 -28.191 1.00 54.78 88 ALA A O 1
ATOM 694 N N . ALA A 1 89 ? 7.834 1.247 -26.094 1.00 55.81 89 ALA A N 1
ATOM 695 C CA . ALA A 1 89 ? 7.071 0.036 -26.376 1.00 55.81 89 ALA A CA 1
ATOM 696 C C . ALA A 1 89 ? 5.544 0.261 -26.479 1.00 55.81 89 ALA A C 1
ATOM 698 O O . ALA A 1 89 ? 4.916 0.962 -25.679 1.00 55.81 89 ALA A O 1
ATOM 699 N N . LYS A 1 90 ? 4.913 -0.435 -27.436 1.00 58.69 90 LYS A N 1
ATOM 700 C CA . LYS A 1 90 ? 3.453 -0.542 -27.610 1.00 58.69 90 LYS A CA 1
ATOM 701 C C . LYS A 1 90 ? 2.827 -1.493 -26.573 1.00 58.69 90 LYS A C 1
ATOM 703 O O . LYS A 1 90 ? 2.248 -2.511 -26.937 1.00 58.69 90 LYS A O 1
ATOM 708 N N . ALA A 1 91 ? 2.945 -1.191 -25.282 1.00 65.44 91 ALA A N 1
ATOM 709 C CA . ALA A 1 91 ? 2.156 -1.900 -24.273 1.00 65.44 91 ALA A CA 1
ATOM 710 C C . ALA A 1 91 ? 0.673 -1.492 -24.396 1.00 65.44 91 ALA A C 1
ATOM 712 O O . ALA A 1 91 ? 0.366 -0.307 -24.557 1.00 65.44 91 ALA A O 1
ATOM 713 N N . VAL A 1 92 ? -0.227 -2.476 -24.363 1.00 68.38 92 VAL A N 1
ATOM 714 C CA . VAL A 1 92 ? -1.690 -2.314 -24.353 1.00 68.38 92 VAL A CA 1
ATOM 715 C C . VAL A 1 92 ? -2.226 -3.266 -23.289 1.00 68.38 92 VAL A C 1
ATOM 717 O O . VAL A 1 92 ? -1.823 -4.431 -23.265 1.00 68.38 92 VAL A O 1
ATOM 720 N N . PHE A 1 93 ? -3.081 -2.765 -22.396 1.00 72.62 93 PHE A N 1
ATOM 721 C CA . PHE A 1 93 ? -3.783 -3.615 -21.441 1.00 72.62 93 PHE A CA 1
ATOM 722 C C . PHE A 1 93 ? -4.737 -4.543 -22.199 1.00 72.62 93 PHE A C 1
ATOM 724 O O . PHE A 1 93 ? -5.525 -4.087 -23.024 1.00 72.62 93 PHE A O 1
ATOM 731 N N . ASP A 1 94 ? -4.643 -5.842 -21.930 1.00 75.75 94 ASP A N 1
ATOM 732 C CA . ASP A 1 94 ? -5.439 -6.871 -22.590 1.00 75.75 94 ASP A CA 1
ATOM 733 C C . ASP A 1 94 ? -5.924 -7.867 -21.538 1.00 75.75 94 ASP A C 1
ATOM 735 O O . ASP A 1 94 ? -5.158 -8.694 -21.042 1.00 75.75 94 ASP A O 1
ATOM 739 N N . ILE A 1 95 ? -7.210 -7.769 -21.202 1.00 79.12 95 ILE A N 1
ATOM 740 C CA . ILE A 1 95 ? -7.863 -8.610 -20.194 1.00 79.12 95 ILE A CA 1
ATOM 741 C C . ILE A 1 95 ? -7.894 -10.093 -20.589 1.00 79.12 95 ILE A C 1
ATOM 743 O O . ILE A 1 95 ? -8.050 -10.961 -19.733 1.00 79.12 95 ILE A O 1
ATOM 747 N N . THR A 1 96 ? -7.739 -10.404 -21.879 1.00 84.25 96 THR A N 1
ATOM 748 C CA . THR A 1 96 ? -7.765 -11.784 -22.379 1.00 84.25 96 THR A CA 1
ATOM 749 C C . THR A 1 96 ? -6.421 -12.487 -22.214 1.00 84.25 96 THR A C 1
ATOM 751 O O . THR A 1 96 ? -6.353 -13.721 -22.245 1.00 84.25 96 THR A O 1
ATOM 754 N N . LYS A 1 97 ? -5.337 -11.727 -22.002 1.00 82.69 97 LYS A N 1
ATOM 755 C CA . LYS A 1 97 ? -4.007 -12.304 -21.832 1.00 82.69 97 LYS A CA 1
ATOM 756 C C . LYS A 1 97 ? -3.856 -12.957 -20.472 1.00 82.69 97 LYS A C 1
ATOM 758 O O . LYS A 1 97 ? -4.127 -12.375 -19.426 1.00 82.69 97 LYS A O 1
ATOM 763 N N . LYS A 1 98 ? -3.326 -14.178 -20.501 1.00 81.19 98 LYS A N 1
ATOM 764 C CA . LYS A 1 98 ? -2.929 -14.906 -19.300 1.00 81.19 98 LYS A CA 1
ATOM 765 C C . LYS A 1 98 ? -1.486 -14.550 -18.926 1.00 81.19 98 LYS A C 1
ATOM 767 O O . LYS A 1 98 ? -0.654 -14.407 -19.825 1.00 81.19 98 LYS A O 1
ATOM 772 N N . PRO A 1 99 ? -1.165 -14.436 -17.626 1.00 79.00 99 PRO A N 1
ATOM 773 C CA . PRO A 1 99 ? 0.211 -14.260 -17.179 1.00 79.00 99 PRO A CA 1
ATOM 774 C C . PRO A 1 99 ? 1.099 -15.407 -17.674 1.00 79.00 99 PRO A C 1
ATOM 776 O O . PRO A 1 99 ? 0.714 -16.574 -17.587 1.00 79.00 99 PRO A O 1
ATOM 779 N N . VAL A 1 100 ? 2.296 -15.081 -18.165 1.00 78.88 100 VAL A N 1
ATOM 780 C CA . VAL A 1 100 ? 3.295 -16.082 -18.556 1.00 78.88 100 VAL A CA 1
ATOM 781 C C . VAL A 1 100 ? 4.051 -16.511 -17.300 1.00 78.88 100 VAL A C 1
ATOM 783 O O . VAL A 1 100 ? 4.928 -15.798 -16.822 1.00 78.88 100 VAL A O 1
ATOM 786 N N . GLY A 1 101 ? 3.680 -17.664 -16.745 1.00 83.31 101 GLY A N 1
ATOM 787 C CA . GLY A 1 101 ? 4.338 -18.243 -15.574 1.00 83.31 101 GLY A CA 1
ATOM 788 C C . GLY A 1 101 ? 4.019 -17.555 -14.241 1.00 83.31 101 GLY A C 1
ATOM 789 O O . GLY A 1 101 ? 3.119 -16.719 -14.120 1.00 83.31 101 GLY A O 1
ATOM 790 N N . THR A 1 102 ? 4.736 -17.992 -13.209 1.00 88.00 102 THR A N 1
ATOM 791 C CA . THR A 1 102 ? 4.745 -17.416 -11.858 1.00 88.00 102 THR A CA 1
ATOM 792 C C . THR A 1 102 ? 6.201 -17.319 -11.442 1.00 88.00 102 THR A C 1
ATOM 794 O O . THR A 1 102 ? 6.928 -18.300 -11.592 1.00 88.00 102 THR A O 1
ATOM 797 N N . TYR A 1 103 ? 6.631 -16.156 -10.962 1.00 91.75 103 TYR A N 1
ATOM 798 C CA . TYR A 1 103 ? 7.958 -16.021 -10.378 1.00 91.75 103 TYR A CA 1
ATOM 799 C C . TYR A 1 103 ? 8.078 -16.929 -9.150 1.00 91.75 103 TYR A C 1
ATOM 801 O O . TYR A 1 103 ? 7.173 -16.951 -8.316 1.00 91.75 103 TYR A O 1
ATOM 809 N N . SER A 1 104 ? 9.175 -17.677 -9.057 1.00 92.62 104 SER A N 1
ATOM 810 C CA . SER A 1 104 ? 9.507 -18.487 -7.885 1.00 92.62 104 SER A CA 1
ATOM 811 C C . SER A 1 104 ? 10.611 -17.760 -7.115 1.00 92.62 104 SER A C 1
ATOM 813 O O . SER A 1 104 ? 11.755 -17.830 -7.558 1.00 92.62 104 SER A O 1
ATOM 815 N N . PRO A 1 105 ? 10.284 -17.017 -6.042 1.00 90.38 105 PRO A N 1
ATOM 816 C CA . PRO A 1 105 ? 11.263 -16.237 -5.291 1.00 90.38 105 PRO A CA 1
ATOM 817 C C . PRO A 1 105 ? 12.137 -17.122 -4.400 1.00 90.38 105 PRO A C 1
ATOM 819 O O . PRO A 1 105 ? 11.636 -18.065 -3.783 1.00 90.38 105 PRO A O 1
ATOM 822 N N . ASP A 1 106 ? 13.404 -16.746 -4.245 1.00 93.69 106 ASP A N 1
ATOM 823 C CA . ASP A 1 106 ? 14.212 -17.181 -3.108 1.00 93.69 106 ASP A CA 1
ATOM 824 C C . ASP A 1 106 ? 13.775 -16.441 -1.831 1.00 93.69 106 ASP A C 1
ATOM 826 O O . ASP A 1 106 ? 13.238 -15.331 -1.861 1.00 93.69 106 ASP A O 1
ATOM 830 N N . GLU A 1 107 ? 14.015 -17.036 -0.660 1.00 92.06 107 GLU A N 1
ATOM 831 C CA . GLU A 1 107 ? 13.533 -16.493 0.622 1.00 92.06 107 GLU A CA 1
ATOM 832 C C . GLU A 1 107 ? 14.049 -15.082 0.952 1.00 92.06 107 GLU A C 1
ATOM 834 O O . GLU A 1 107 ? 13.421 -14.349 1.729 1.00 92.06 107 GLU A O 1
ATOM 839 N N . ILE A 1 108 ? 15.206 -14.726 0.392 1.00 94.81 108 ILE A N 1
ATOM 840 C CA . ILE A 1 108 ? 15.901 -13.454 0.609 1.00 94.81 108 ILE A CA 1
ATOM 841 C C . ILE A 1 108 ? 15.710 -12.467 -0.545 1.00 94.81 108 ILE A C 1
ATOM 843 O O . ILE A 1 108 ? 16.217 -11.347 -0.463 1.00 94.81 108 ILE A O 1
ATOM 847 N N . ASP A 1 109 ? 14.979 -12.852 -1.594 1.00 96.06 109 ASP A N 1
ATOM 848 C CA . ASP A 1 109 ? 14.722 -11.972 -2.727 1.00 96.06 109 ASP A CA 1
ATOM 849 C C . ASP A 1 109 ? 13.992 -10.714 -2.274 1.00 96.06 109 ASP A C 1
ATOM 851 O O . ASP A 1 109 ? 12.980 -10.763 -1.564 1.00 96.06 109 ASP A O 1
ATOM 855 N N . LEU A 1 110 ? 14.488 -9.567 -2.734 1.00 97.69 110 LEU A N 1
ATOM 856 C CA . LEU A 1 110 ? 13.822 -8.295 -2.514 1.00 97.69 110 LEU A CA 1
ATOM 857 C C . LEU A 1 110 ? 12.450 -8.315 -3.200 1.00 97.69 110 LEU A C 1
ATOM 859 O O . LEU A 1 110 ? 12.339 -8.581 -4.392 1.00 97.69 110 LEU A O 1
ATOM 863 N N . SER A 1 111 ? 11.406 -7.991 -2.442 1.00 97.56 111 SER A N 1
ATOM 864 C CA . SER A 1 111 ? 10.009 -8.040 -2.889 1.00 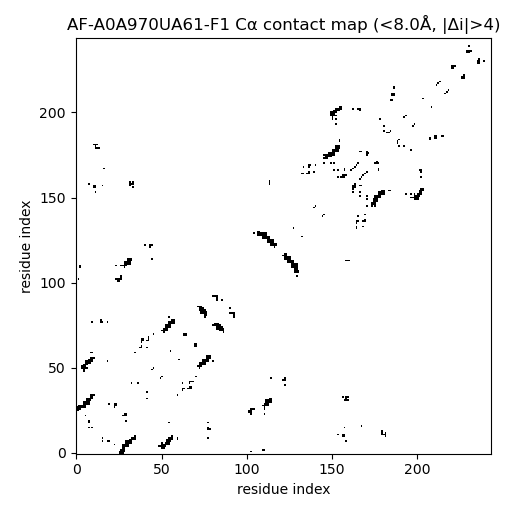97.56 111 SER A CA 1
ATOM 865 C C . SER A 1 111 ? 9.280 -6.720 -2.656 1.00 97.56 111 SER A C 1
ATOM 867 O O . SER A 1 111 ? 8.450 -6.309 -3.474 1.00 97.56 111 SER A O 1
ATOM 869 N N . ILE A 1 112 ? 9.612 -6.024 -1.568 1.00 98.25 112 ILE A N 1
ATOM 870 C CA . ILE A 1 112 ? 9.087 -4.699 -1.254 1.00 98.25 112 ILE A CA 1
ATOM 871 C C . ILE A 1 112 ? 10.246 -3.804 -0.824 1.00 98.25 112 ILE A C 1
ATOM 873 O O . ILE A 1 112 ? 11.048 -4.182 0.031 1.00 98.25 112 ILE A O 1
ATOM 877 N N . LEU A 1 113 ? 10.315 -2.605 -1.397 1.00 97.81 113 LEU A N 1
ATOM 878 C CA . LEU A 1 113 ? 11.216 -1.544 -0.963 1.00 97.81 113 LEU A CA 1
ATOM 879 C C . LEU A 1 113 ? 10.378 -0.403 -0.382 1.00 97.81 113 LEU A C 1
ATOM 881 O O . LEU A 1 113 ? 9.755 0.358 -1.121 1.00 97.81 113 LEU A O 1
ATOM 885 N N . LEU A 1 114 ? 10.330 -0.311 0.944 1.00 94.88 114 LEU A N 1
ATOM 886 C CA . LEU A 1 114 ? 9.559 0.713 1.651 1.00 94.88 114 LEU A CA 1
ATOM 887 C C . LEU A 1 114 ? 10.444 1.892 2.013 1.00 94.88 114 LEU A C 1
ATOM 889 O O . LEU A 1 114 ? 11.526 1.701 2.555 1.00 94.88 114 LEU A O 1
ATOM 893 N N . TYR A 1 115 ? 9.961 3.106 1.795 1.00 93.12 115 TYR A N 1
ATOM 894 C CA . TYR A 1 115 ? 10.694 4.302 2.183 1.00 93.12 115 TYR A CA 1
ATOM 895 C C . TYR A 1 115 ? 10.153 4.900 3.472 1.00 93.12 115 TYR A C 1
ATOM 897 O O . TYR A 1 115 ? 8.944 5.054 3.645 1.00 93.12 115 TYR A O 1
ATOM 905 N N . THR A 1 116 ? 11.067 5.250 4.373 1.00 83.25 116 THR A N 1
ATOM 906 C CA . THR A 1 116 ? 10.760 5.972 5.609 1.00 83.25 116 THR A CA 1
ATOM 907 C C . THR A 1 116 ? 11.446 7.333 5.600 1.00 83.25 116 THR A C 1
ATOM 909 O O . THR A 1 116 ? 12.519 7.500 5.012 1.00 83.25 116 THR A O 1
ATOM 912 N N . SER A 1 117 ? 10.817 8.318 6.246 1.00 70.12 117 SER A N 1
ATOM 913 C CA . SER A 1 117 ? 11.420 9.632 6.463 1.00 70.12 117 SER A CA 1
ATOM 914 C C . SER A 1 117 ? 12.649 9.463 7.360 1.00 70.12 117 SER A C 1
ATOM 916 O O . SER A 1 117 ? 12.523 9.214 8.563 1.00 70.12 117 SER A O 1
ATOM 918 N N . GLY A 1 118 ? 13.843 9.534 6.776 1.00 60.38 118 GLY A N 1
ATOM 919 C CA . GLY A 1 118 ? 15.093 9.505 7.523 1.00 60.38 118 GLY A CA 1
ATOM 920 C C . GLY A 1 118 ? 15.277 10.795 8.321 1.00 60.38 118 GLY A C 1
ATOM 921 O O . GLY A 1 118 ? 14.952 11.881 7.851 1.00 60.38 118 GLY A O 1
ATOM 922 N N . THR A 1 119 ? 15.854 10.699 9.520 1.00 54.19 119 THR A N 1
ATOM 923 C CA . THR A 1 119 ? 16.197 11.868 10.354 1.00 54.19 119 THR A CA 1
ATOM 924 C C . THR A 1 119 ? 17.218 12.804 9.701 1.00 54.19 119 THR A C 1
ATOM 926 O O . THR A 1 119 ? 17.343 13.953 10.106 1.00 54.19 119 THR A O 1
ATOM 929 N N . THR A 1 120 ? 17.944 12.317 8.692 1.00 65.69 120 THR A N 1
ATOM 930 C CA . THR A 1 120 ? 18.986 13.036 7.947 1.00 65.69 120 THR A CA 1
ATOM 931 C C . THR A 1 120 ? 18.465 13.718 6.677 1.00 65.69 120 THR A C 1
ATOM 933 O O . THR A 1 120 ? 19.264 14.251 5.919 1.00 65.69 120 THR A O 1
ATOM 936 N N . GLY A 1 121 ? 17.154 13.682 6.412 1.00 65.06 121 GLY A N 1
ATOM 937 C CA . GLY A 1 121 ? 16.539 14.251 5.204 1.00 65.06 121 GLY A CA 1
ATOM 938 C C . GLY A 1 121 ? 16.588 13.341 3.970 1.00 65.06 121 GLY A C 1
ATOM 939 O O . GLY A 1 121 ? 15.786 13.518 3.058 1.00 65.06 121 GLY A O 1
ATOM 940 N N . GLU A 1 122 ? 17.452 12.322 3.958 1.00 70.44 122 GLU A N 1
ATOM 941 C CA . GLU A 1 122 ? 17.493 11.333 2.876 1.00 70.44 122 GLU A CA 1
ATOM 942 C C . GLU A 1 122 ? 16.541 10.149 3.133 1.00 70.44 122 GLU A C 1
ATOM 944 O O . GLU A 1 122 ? 16.536 9.580 4.236 1.00 70.44 122 GLU A O 1
ATOM 949 N N . PRO A 1 123 ? 15.731 9.744 2.134 1.00 75.94 123 PRO A N 1
ATOM 950 C CA . PRO A 1 123 ? 14.774 8.658 2.287 1.00 75.94 123 PRO A CA 1
ATOM 951 C C . PRO A 1 123 ? 15.505 7.308 2.338 1.00 75.94 123 PRO A C 1
ATOM 953 O O . PRO A 1 123 ? 16.244 6.943 1.425 1.00 75.94 123 PRO A O 1
ATOM 956 N N . LYS A 1 124 ? 15.282 6.530 3.405 1.00 88.38 124 LYS A N 1
ATOM 957 C CA . LYS A 1 124 ? 15.918 5.214 3.589 1.00 88.38 124 LYS A CA 1
ATOM 958 C C . LYS A 1 124 ? 15.004 4.104 3.083 1.00 88.38 124 LYS A C 1
ATOM 960 O O . LYS A 1 124 ? 13.854 4.014 3.511 1.00 88.38 124 LYS A O 1
ATOM 965 N N . GLY A 1 125 ? 15.532 3.256 2.202 1.00 92.81 125 GLY A N 1
ATOM 966 C CA . GLY A 1 125 ? 14.833 2.084 1.682 1.00 92.81 125 GLY A CA 1
ATOM 967 C C . GLY A 1 125 ? 14.964 0.878 2.614 1.00 92.81 125 GLY A C 1
ATOM 968 O O . GLY A 1 125 ? 16.046 0.319 2.769 1.00 92.81 125 GLY A O 1
ATOM 969 N N . VAL A 1 126 ? 13.858 0.456 3.215 1.00 95.81 126 VAL A N 1
ATOM 970 C CA . VAL A 1 126 ? 13.734 -0.793 3.967 1.00 95.81 126 VAL A CA 1
ATOM 971 C C . VAL A 1 126 ? 13.455 -1.922 2.982 1.00 95.81 126 VAL A C 1
ATOM 973 O O . VAL A 1 126 ? 12.433 -1.927 2.294 1.00 95.81 126 VAL A O 1
ATOM 976 N N . MET A 1 127 ? 14.382 -2.871 2.922 1.00 97.31 127 MET A N 1
ATOM 977 C CA . MET A 1 127 ? 14.306 -4.045 2.060 1.00 97.31 127 MET A CA 1
ATOM 978 C C . MET A 1 127 ? 13.528 -5.156 2.759 1.00 97.31 127 MET A C 1
ATOM 980 O O . MET A 1 127 ? 13.929 -5.598 3.834 1.00 97.31 127 MET A O 1
ATOM 984 N N . LEU A 1 128 ? 12.433 -5.608 2.149 1.00 97.88 128 LEU A N 1
ATOM 985 C CA . LEU A 1 128 ? 11.636 -6.732 2.636 1.00 97.88 128 LEU A CA 1
ATOM 986 C C . LEU A 1 128 ? 11.531 -7.815 1.564 1.00 97.88 128 LEU A C 1
ATOM 988 O O . LEU A 1 128 ? 11.232 -7.527 0.400 1.00 97.88 128 LEU A O 1
ATOM 992 N N . SER A 1 129 ? 11.720 -9.063 1.979 1.00 97.56 129 SER A N 1
ATOM 993 C CA . SER A 1 129 ? 11.401 -10.240 1.177 1.00 97.56 129 SER A CA 1
ATOM 994 C C . SER A 1 129 ? 9.954 -10.687 1.379 1.00 97.56 129 SER A C 1
ATOM 996 O O . SER A 1 129 ? 9.297 -10.314 2.360 1.00 97.56 129 SER A O 1
ATOM 998 N N . GLN A 1 130 ? 9.451 -11.545 0.483 1.00 96.06 130 GLN A N 1
ATOM 999 C CA . GLN A 1 130 ? 8.127 -12.157 0.666 1.00 96.06 130 GLN A CA 1
ATOM 1000 C C . GLN A 1 130 ? 8.063 -12.955 1.974 1.00 96.06 130 GLN A C 1
ATOM 1002 O O . GLN A 1 130 ? 7.047 -12.916 2.671 1.00 96.06 130 GLN A O 1
ATOM 1007 N N . LYS A 1 131 ? 9.170 -13.608 2.364 1.00 97.06 131 LYS A N 1
ATOM 1008 C CA . LYS A 1 131 ? 9.268 -14.337 3.634 1.00 97.06 131 LYS A CA 1
ATOM 1009 C C . LYS A 1 131 ? 9.052 -13.419 4.833 1.00 97.06 131 LYS A C 1
ATOM 1011 O O . LYS A 1 131 ? 8.365 -13.837 5.762 1.00 97.06 131 LYS A O 1
ATOM 1016 N N . ASN A 1 132 ? 9.568 -12.185 4.827 1.00 97.12 132 ASN A N 1
ATOM 1017 C CA . ASN A 1 132 ? 9.332 -11.245 5.931 1.00 97.12 132 ASN A CA 1
ATOM 1018 C C . ASN A 1 132 ? 7.833 -10.968 6.123 1.00 97.12 132 ASN A C 1
ATOM 1020 O O . ASN A 1 132 ? 7.320 -11.088 7.235 1.00 97.12 132 ASN A O 1
ATOM 1024 N N . VAL A 1 133 ? 7.133 -10.655 5.029 1.00 97.38 133 VAL A N 1
ATOM 1025 C CA . VAL A 1 133 ? 5.704 -10.302 5.034 1.00 97.38 133 VAL A CA 1
ATOM 1026 C C . VAL A 1 133 ? 4.839 -11.502 5.416 1.00 97.38 133 VAL A C 1
ATOM 1028 O O . VAL A 1 133 ? 4.013 -11.412 6.322 1.00 97.38 133 VAL A O 1
ATOM 1031 N N . ILE A 1 134 ? 5.060 -12.652 4.773 1.00 96.69 134 ILE A N 1
ATOM 1032 C CA . ILE A 1 134 ? 4.273 -13.871 5.004 1.00 96.69 134 ILE A CA 1
ATOM 1033 C C . ILE A 1 134 ? 4.485 -14.394 6.426 1.00 96.69 134 ILE A C 1
ATOM 1035 O O . ILE A 1 134 ? 3.517 -14.756 7.092 1.00 96.69 134 ILE A O 1
ATOM 1039 N N . THR A 1 135 ? 5.725 -14.392 6.927 1.00 97.50 135 THR A N 1
ATOM 1040 C CA . THR A 1 135 ? 6.010 -14.825 8.305 1.00 97.50 135 THR A CA 1
ATOM 1041 C C . THR A 1 135 ? 5.259 -13.955 9.308 1.00 97.50 135 THR A C 1
ATOM 1043 O O . THR A 1 135 ? 4.658 -14.482 10.243 1.00 97.50 135 THR A O 1
ATOM 1046 N N . ASN A 1 136 ? 5.236 -12.635 9.099 1.00 97.50 136 ASN A N 1
ATOM 1047 C CA . ASN A 1 136 ? 4.507 -11.732 9.980 1.00 97.50 136 ASN A CA 1
ATOM 1048 C C . ASN A 1 136 ? 2.988 -11.953 9.898 1.00 97.50 136 ASN A C 1
ATOM 1050 O O . ASN A 1 136 ? 2.348 -12.061 10.939 1.00 97.50 136 ASN A O 1
ATOM 1054 N N . ALA A 1 137 ? 2.426 -12.138 8.699 1.00 97.81 137 ALA A N 1
ATOM 1055 C CA . ALA A 1 137 ? 1.010 -12.469 8.529 1.00 97.81 137 ALA A CA 1
ATOM 1056 C C . ALA A 1 137 ? 0.622 -13.784 9.237 1.00 97.81 137 ALA A C 1
ATOM 1058 O O . ALA A 1 137 ? -0.369 -13.819 9.967 1.00 97.81 137 ALA A O 1
ATOM 1059 N N . ILE A 1 138 ? 1.418 -14.851 9.087 1.00 97.94 138 ILE A N 1
ATOM 1060 C CA . ILE A 1 138 ? 1.179 -16.147 9.749 1.00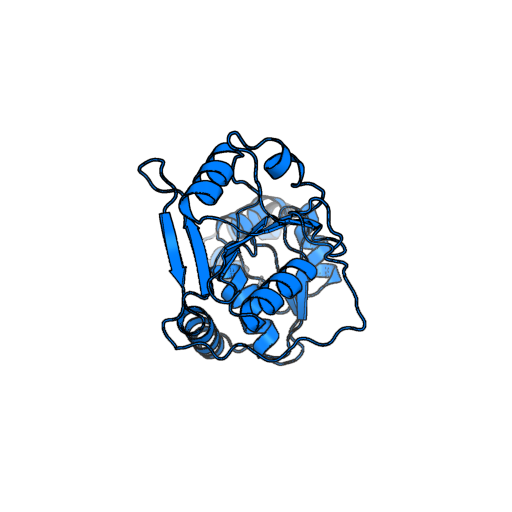 97.94 138 ILE A CA 1
ATOM 1061 C C . ILE A 1 138 ? 1.223 -15.997 11.274 1.00 97.94 138 ILE A C 1
ATOM 1063 O O . ILE A 1 138 ? 0.318 -16.467 11.964 1.00 97.94 138 ILE A O 1
ATOM 1067 N N . GLN A 1 139 ? 2.244 -15.320 11.807 1.00 97.94 139 GLN A N 1
ATOM 1068 C CA . GLN A 1 139 ? 2.370 -15.099 13.250 1.00 97.94 139 GLN A CA 1
ATOM 1069 C C . GLN A 1 139 ? 1.225 -14.244 13.798 1.00 97.94 139 GLN A C 1
ATOM 1071 O O . GLN A 1 139 ? 0.684 -14.550 14.857 1.00 97.94 139 GLN A O 1
ATOM 1076 N N . SER A 1 140 ? 0.806 -13.205 13.076 1.00 96.81 140 SER A N 1
ATOM 1077 C CA . SER A 1 140 ? -0.333 -12.383 13.485 1.00 96.81 140 SER A CA 1
ATOM 1078 C C . SER A 1 140 ? -1.643 -13.166 13.498 1.00 96.81 140 SER A C 1
ATOM 1080 O O . SER A 1 140 ? -2.425 -12.983 14.427 1.00 96.81 140 SER A O 1
ATOM 1082 N N . ASN A 1 141 ? -1.855 -14.091 12.557 1.00 96.50 141 ASN A N 1
ATOM 1083 C CA . ASN A 1 141 ? -3.024 -14.975 12.578 1.00 96.50 141 ASN A CA 1
ATOM 1084 C C . ASN A 1 141 ? -3.033 -15.923 13.788 1.00 96.50 141 ASN A C 1
ATOM 1086 O O . ASN A 1 141 ? -4.097 -16.304 14.263 1.00 96.50 141 ASN A O 1
ATOM 1090 N N . ALA A 1 142 ? -1.860 -16.307 14.301 1.00 95.75 142 ALA A N 1
ATOM 1091 C CA . ALA A 1 142 ? -1.767 -17.116 15.515 1.00 95.75 142 ALA A CA 1
ATOM 1092 C C . ALA A 1 142 ? -2.154 -16.327 16.781 1.00 95.75 142 ALA A C 1
ATOM 1094 O O . ALA A 1 142 ? -2.636 -16.918 17.744 1.00 95.75 142 ALA A O 1
ATOM 1095 N N . VAL A 1 143 ? -1.961 -15.002 16.780 1.00 95.19 143 VAL A N 1
ATOM 1096 C CA . VAL A 1 143 ? -2.341 -14.114 17.893 1.00 95.19 143 VAL A CA 1
ATOM 1097 C C . VAL A 1 143 ? -3.813 -13.713 17.809 1.00 95.19 143 VAL A C 1
ATOM 1099 O O . VAL A 1 143 ? -4.530 -13.782 18.803 1.00 95.19 143 VAL A O 1
ATOM 1102 N N . GLN A 1 144 ? -4.263 -13.300 16.625 1.00 94.62 144 GLN A N 1
ATOM 1103 C CA . GLN A 1 144 ? -5.644 -12.925 16.341 1.00 94.62 144 GLN A CA 1
ATOM 1104 C C . GLN A 1 144 ? -6.121 -13.726 15.124 1.00 94.62 144 GLN A C 1
ATOM 1106 O O . GLN A 1 144 ? -5.877 -13.307 13.989 1.00 94.62 144 GLN A O 1
ATOM 1111 N N . PRO A 1 145 ? -6.795 -14.870 15.338 1.00 95.75 145 PRO A N 1
ATOM 1112 C CA . PRO A 1 145 ? -7.288 -15.695 14.246 1.00 95.75 145 PRO A CA 1
ATOM 1113 C C . PRO A 1 145 ? -8.288 -14.951 13.364 1.00 95.75 145 PRO A C 1
ATOM 1115 O O . PRO A 1 145 ? -9.265 -14.370 13.848 1.00 95.75 145 PRO A O 1
ATOM 1118 N N . ILE A 1 146 ? -8.041 -15.000 12.058 1.00 97.38 146 ILE A N 1
ATOM 1119 C CA . ILE A 1 146 ? -8.952 -14.516 11.026 1.00 97.38 146 ILE A CA 1
ATOM 1120 C C . ILE A 1 146 ? -9.675 -15.717 10.436 1.00 97.38 146 ILE A C 1
ATOM 1122 O O . ILE A 1 146 ? -9.032 -16.672 10.001 1.00 97.38 146 ILE A O 1
ATOM 1126 N N . LEU A 1 147 ? -11.005 -15.672 10.412 1.00 96.25 147 LEU A N 1
ATOM 1127 C CA . LEU A 1 147 ? -11.803 -16.740 9.819 1.00 96.25 147 LEU A CA 1
ATOM 1128 C C . LEU A 1 147 ? -12.223 -16.379 8.388 1.00 96.25 147 LEU A C 1
ATOM 1130 O O . LEU A 1 147 ? -12.432 -15.196 8.086 1.00 96.25 147 LEU A O 1
ATOM 1134 N N . PRO A 1 148 ? -12.408 -17.384 7.514 1.00 97.56 148 PRO A N 1
ATOM 1135 C CA . PRO A 1 148 ? -12.998 -17.171 6.202 1.00 97.56 148 PRO A CA 1
ATOM 1136 C C . PRO A 1 148 ? -14.329 -16.421 6.296 1.00 97.56 148 PRO A C 1
ATOM 1138 O O . PRO A 1 148 ? -15.162 -16.704 7.158 1.00 97.56 148 PRO A O 1
ATOM 1141 N N . GLY A 1 149 ? -14.529 -15.453 5.404 1.00 97.25 149 GLY A N 1
ATOM 1142 C CA . GLY A 1 149 ? -15.726 -14.611 5.380 1.00 97.25 149 GLY A CA 1
ATOM 1143 C C . GLY A 1 149 ? -15.702 -13.399 6.317 1.00 97.25 149 GLY A C 1
ATOM 1144 O O . GLY A 1 149 ? -16.603 -12.566 6.210 1.00 97.25 149 GLY A O 1
ATOM 1145 N N . TYR A 1 150 ? -14.682 -13.238 7.173 1.00 98.12 150 TYR A N 1
ATOM 1146 C CA . TYR A 1 150 ? -14.507 -12.000 7.942 1.00 98.12 150 TYR A CA 1
ATOM 1147 C C . TYR A 1 150 ? -14.426 -10.780 7.015 1.00 98.12 150 TYR A C 1
ATOM 1149 O O . TYR A 1 150 ? -13.902 -10.837 5.896 1.00 98.12 150 TYR A O 1
ATOM 1157 N N . LYS A 1 151 ? -14.942 -9.651 7.491 1.00 98.50 151 LYS A N 1
ATOM 1158 C CA . LYS A 1 151 ? -14.950 -8.372 6.780 1.00 98.50 151 LYS A CA 1
ATOM 1159 C C . LYS A 1 151 ? -14.007 -7.396 7.456 1.00 98.50 151 LYS A C 1
ATOM 1161 O O . LYS A 1 151 ? -14.187 -7.033 8.617 1.00 98.50 151 LYS A O 1
ATOM 1166 N N . PHE A 1 152 ? -13.037 -6.923 6.696 1.00 98.50 152 PHE A N 1
ATOM 1167 C CA . PHE A 1 152 ? -12.107 -5.891 7.115 1.00 98.50 152 PHE A CA 1
ATOM 1168 C C . PHE A 1 152 ? -12.592 -4.531 6.627 1.00 98.50 152 PHE A C 1
ATOM 1170 O O . PHE A 1 152 ? -13.051 -4.391 5.490 1.00 98.50 152 PHE A O 1
ATOM 1177 N N . LEU A 1 153 ? -12.435 -3.513 7.469 1.00 98.12 153 LEU A N 1
ATOM 1178 C CA . LEU A 1 153 ? -12.489 -2.115 7.051 1.00 98.12 153 LEU A CA 1
ATOM 1179 C C . LEU A 1 153 ? -11.075 -1.534 7.112 1.00 98.12 153 LEU A C 1
ATOM 1181 O O . LEU A 1 153 ? -10.542 -1.291 8.191 1.00 98.12 153 LEU A O 1
ATOM 1185 N N . SER A 1 154 ? -10.474 -1.323 5.944 1.00 97.62 154 SER A N 1
ATOM 1186 C CA . SER A 1 154 ? -9.144 -0.738 5.799 1.00 97.62 154 SER A CA 1
ATOM 1187 C C . SER A 1 154 ? -9.223 0.784 5.851 1.00 97.62 154 SER A C 1
ATOM 1189 O O . SER A 1 154 ? -9.914 1.415 5.042 1.00 97.62 154 SER A O 1
ATOM 1191 N N . VAL A 1 155 ? -8.513 1.370 6.814 1.00 96.06 155 VAL A N 1
ATOM 1192 C CA . VAL A 1 155 ? -8.525 2.817 7.099 1.00 96.06 155 VAL A CA 1
ATOM 1193 C C . VAL A 1 155 ? -7.130 3.432 7.176 1.00 96.06 155 VAL A C 1
ATOM 1195 O O . VAL A 1 155 ? -7.008 4.658 7.173 1.00 96.06 155 VAL A O 1
ATOM 1198 N N . LEU A 1 156 ? -6.085 2.604 7.263 1.00 95.75 156 LEU A N 1
ATOM 1199 C CA . LEU A 1 156 ? -4.692 3.045 7.278 1.00 95.75 156 LEU A CA 1
ATOM 1200 C C . LEU A 1 156 ? -4.090 2.891 5.876 1.00 95.75 156 LEU A C 1
ATOM 1202 O O . LEU A 1 156 ? -4.540 2.030 5.133 1.00 95.75 156 LEU A O 1
ATOM 1206 N N . PRO A 1 157 ? -3.079 3.675 5.475 1.00 94.88 157 PRO A N 1
ATOM 1207 C CA . PRO A 1 157 ? -2.523 3.587 4.125 1.00 94.88 157 PRO A CA 1
ATOM 1208 C C . PRO A 1 157 ? -1.903 2.215 3.816 1.00 94.88 157 PRO A C 1
ATOM 1210 O O . PRO A 1 157 ? -1.026 1.757 4.548 1.00 94.88 157 PRO A O 1
ATOM 1213 N N . LEU A 1 158 ? -2.266 1.612 2.680 1.00 96.50 158 LEU A N 1
ATOM 1214 C CA . LEU A 1 158 ? -1.672 0.360 2.177 1.00 96.50 158 LEU A CA 1
ATOM 1215 C C . LEU A 1 158 ? -0.180 0.481 1.845 1.00 96.50 158 LEU A C 1
ATOM 1217 O O . LEU A 1 158 ? 0.515 -0.526 1.738 1.00 96.50 158 LEU A O 1
ATOM 1221 N N . SER A 1 159 ? 0.328 1.705 1.697 1.00 95.25 159 SER A N 1
ATOM 1222 C CA . SER A 1 159 ? 1.758 1.970 1.549 1.00 95.25 159 SER A CA 1
ATOM 1223 C C . SER A 1 159 ? 2.558 1.742 2.831 1.00 95.25 159 SER A C 1
ATOM 1225 O O . SER A 1 159 ? 3.782 1.666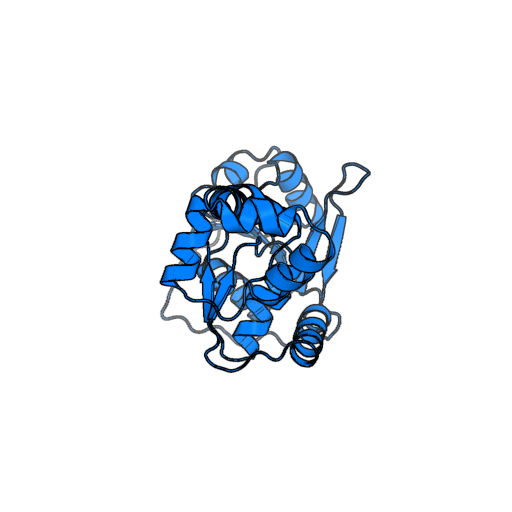 2.783 1.00 95.25 159 SER A O 1
ATOM 1227 N N . HIS A 1 160 ? 1.891 1.629 3.980 1.00 94.69 160 HIS A N 1
ATOM 1228 C CA . HIS A 1 160 ? 2.524 1.315 5.251 1.00 94.69 160 HIS A CA 1
ATOM 1229 C C . HIS A 1 160 ? 2.529 -0.201 5.488 1.00 94.69 160 HIS A C 1
ATOM 1231 O O . HIS A 1 160 ? 1.501 -0.861 5.336 1.00 94.69 160 HIS A O 1
ATOM 1237 N N . THR A 1 161 ? 3.664 -0.755 5.934 1.00 94.88 161 THR A N 1
ATOM 1238 C CA . THR A 1 161 ? 3.837 -2.216 6.084 1.00 94.88 161 THR A CA 1
ATOM 1239 C C . THR A 1 161 ? 2.790 -2.872 6.990 1.00 94.88 161 THR A C 1
ATOM 1241 O O . THR A 1 161 ? 2.356 -3.989 6.726 1.00 94.88 161 THR A O 1
ATOM 1244 N N . TYR A 1 162 ? 2.334 -2.155 8.025 1.00 96.38 162 TYR A N 1
ATOM 1245 C CA . TYR A 1 162 ? 1.307 -2.637 8.952 1.00 96.38 162 TYR A CA 1
ATOM 1246 C C . TYR A 1 162 ? -0.021 -2.945 8.244 1.00 96.38 162 TYR A C 1
ATOM 1248 O O . TYR A 1 162 ? -0.504 -4.073 8.321 1.00 96.38 162 TYR A O 1
ATOM 1256 N N . GLU A 1 163 ? -0.575 -1.984 7.495 1.00 97.44 163 GLU A N 1
ATOM 1257 C CA . GLU A 1 163 ? -1.817 -2.209 6.746 1.00 97.44 163 GLU A CA 1
ATOM 1258 C C . GLU A 1 163 ? -1.586 -3.155 5.565 1.00 97.44 163 GLU A C 1
ATOM 1260 O O . GLU A 1 163 ? -2.411 -4.021 5.299 1.00 97.44 163 GLU A O 1
ATOM 1265 N N . ASN A 1 164 ? -0.454 -3.036 4.865 1.00 97.69 164 ASN A N 1
ATOM 1266 C CA . ASN A 1 164 ? -0.132 -3.932 3.757 1.00 97.69 164 ASN A CA 1
ATOM 1267 C C . ASN A 1 164 ? -0.131 -5.404 4.200 1.00 97.69 164 ASN A C 1
ATOM 1269 O O . ASN A 1 164 ? -0.752 -6.259 3.571 1.00 97.69 164 ASN A O 1
ATOM 1273 N N . THR A 1 165 ? 0.527 -5.697 5.318 1.00 97.81 165 THR A N 1
ATOM 1274 C CA . THR A 1 165 ? 0.683 -7.070 5.795 1.00 97.81 165 THR A CA 1
ATOM 1275 C C . THR A 1 165 ? -0.605 -7.576 6.436 1.00 97.81 165 THR A C 1
ATOM 1277 O O . THR A 1 165 ? -1.093 -8.645 6.078 1.00 97.81 165 THR A O 1
ATOM 1280 N N . LEU A 1 166 ? -1.194 -6.813 7.360 1.00 98.00 166 LEU A N 1
ATOM 1281 C CA . LEU A 1 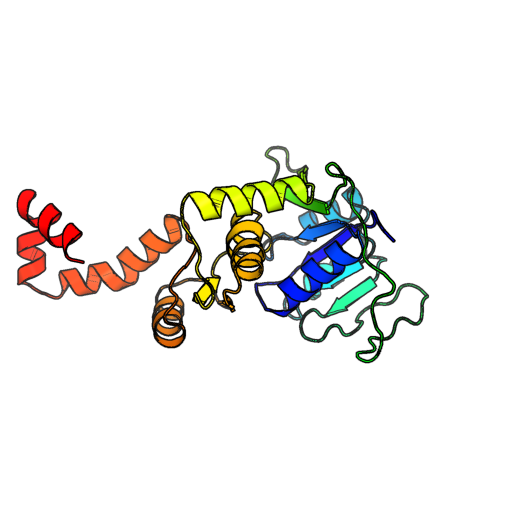166 ? -2.312 -7.297 8.180 1.00 98.00 166 LEU A CA 1
ATOM 1282 C C . LEU A 1 166 ? -3.693 -6.909 7.646 1.00 98.00 166 LEU A C 1
ATOM 1284 O O . LEU A 1 166 ? -4.672 -7.571 7.969 1.00 98.00 166 LEU A O 1
ATOM 1288 N N . GLY A 1 167 ? -3.783 -5.843 6.854 1.00 97.31 167 GLY A N 1
ATOM 1289 C CA . GLY A 1 167 ? -5.024 -5.330 6.264 1.00 97.31 167 GLY A CA 1
ATOM 1290 C C . GLY A 1 167 ? -5.225 -5.725 4.799 1.00 97.31 167 GLY A C 1
ATOM 1291 O O . GLY A 1 167 ? -6.329 -5.567 4.284 1.00 97.31 167 GLY A O 1
ATOM 1292 N N . LEU A 1 168 ? -4.196 -6.267 4.135 1.00 98.12 168 LEU A N 1
ATOM 1293 C CA . LEU A 1 168 ? -4.272 -6.767 2.759 1.00 98.12 168 LEU A CA 1
ATOM 1294 C C . LEU A 1 168 ? -3.790 -8.219 2.639 1.00 98.12 168 LEU A C 1
ATOM 1296 O O . LEU A 1 168 ? -4.569 -9.069 2.222 1.00 98.12 168 LEU A O 1
ATOM 1300 N N . VAL A 1 169 ? -2.538 -8.532 2.985 1.00 98.25 169 VAL A N 1
ATOM 1301 C CA . VAL A 1 169 ? -1.984 -9.883 2.755 1.00 98.25 169 VAL A CA 1
ATOM 1302 C C . VAL A 1 169 ? -2.679 -10.932 3.625 1.00 98.25 169 VAL A C 1
ATOM 1304 O O . VAL A 1 169 ? -3.221 -11.902 3.096 1.00 98.25 169 VAL A O 1
ATOM 1307 N N . LEU A 1 170 ? -2.728 -10.716 4.940 1.00 98.31 170 LEU A N 1
ATOM 1308 C CA . LEU A 1 170 ? -3.367 -11.625 5.890 1.00 98.31 170 LEU A CA 1
ATOM 1309 C C . LEU A 1 170 ? -4.841 -11.934 5.551 1.00 98.31 170 LEU A C 1
ATOM 1311 O O . LEU A 1 170 ? -5.165 -13.114 5.426 1.00 98.31 170 LEU A O 1
ATOM 1315 N N . PRO A 1 171 ? -5.750 -10.953 5.372 1.00 97.88 171 PRO A N 1
ATOM 1316 C CA . PRO A 1 171 ? -7.149 -11.266 5.089 1.00 97.88 171 PRO A CA 1
ATOM 1317 C C . PRO A 1 171 ? -7.322 -12.046 3.782 1.00 97.88 171 PRO A C 1
ATOM 1319 O O . PRO A 1 171 ? -8.129 -12.972 3.732 1.00 97.88 171 PRO A O 1
ATOM 1322 N N . ILE A 1 172 ? -6.529 -11.746 2.750 1.00 97.31 172 ILE A N 1
ATOM 1323 C CA . ILE A 1 172 ? -6.576 -12.488 1.484 1.00 97.31 172 ILE A CA 1
ATOM 1324 C C . ILE A 1 172 ? -6.096 -13.934 1.667 1.00 97.31 172 ILE A C 1
ATOM 1326 O O . ILE A 1 172 ? -6.735 -14.847 1.147 1.00 97.31 172 ILE A O 1
ATOM 1330 N N . MET A 1 173 ? -5.036 -14.166 2.451 1.00 97.44 173 MET A N 1
ATOM 1331 C CA . MET A 1 173 ? -4.565 -15.521 2.779 1.00 97.44 173 MET A CA 1
ATOM 1332 C C . MET A 1 173 ? -5.625 -16.365 3.500 1.00 97.44 173 MET A C 1
ATOM 1334 O O . MET A 1 173 ? -5.621 -17.584 3.357 1.00 97.44 173 MET A O 1
ATOM 1338 N N . GLN A 1 174 ? -6.519 -15.730 4.263 1.00 97.94 174 GLN A N 1
ATOM 1339 C CA . GLN A 1 174 ? -7.506 -16.409 5.111 1.00 97.94 174 GLN A CA 1
ATOM 1340 C C . GLN A 1 174 ? -8.915 -16.467 4.501 1.00 97.94 174 GLN A C 1
ATOM 1342 O O . GLN A 1 174 ? -9.847 -16.939 5.146 1.00 97.94 174 GLN A O 1
ATOM 1347 N N . GLY A 1 175 ? -9.104 -15.994 3.263 1.00 97.62 175 GLY A N 1
ATOM 1348 C CA . GLY A 1 175 ? -10.423 -15.975 2.618 1.00 97.62 175 GLY A CA 1
ATOM 1349 C C . GLY A 1 175 ? -11.389 -14.941 3.212 1.00 97.62 175 GLY A C 1
ATOM 1350 O O . GLY A 1 175 ? -12.606 -15.132 3.181 1.00 97.62 175 GLY A O 1
ATOM 1351 N N . ALA A 1 176 ? -10.856 -13.861 3.781 1.00 98.12 176 ALA A N 1
ATOM 1352 C CA . ALA A 1 176 ? -11.612 -12.701 4.236 1.00 98.12 176 ALA A CA 1
ATOM 1353 C C . ALA A 1 176 ? -11.760 -11.657 3.112 1.00 98.12 176 ALA A C 1
ATOM 1355 O O . ALA A 1 176 ? -11.123 -11.730 2.059 1.00 98.12 176 ALA A O 1
ATOM 1356 N N . SER A 1 177 ? -12.615 -10.663 3.338 1.00 97.94 177 SER A N 1
ATOM 1357 C CA . SER A 1 177 ? -12.857 -9.553 2.409 1.00 97.94 177 SER A CA 1
ATOM 1358 C C . SER A 1 177 ? -12.401 -8.226 3.007 1.00 97.94 177 SER A C 1
ATOM 1360 O O . SER A 1 177 ? -12.449 -8.042 4.220 1.00 97.94 177 SER A O 1
ATOM 1362 N N . VAL A 1 178 ? -11.973 -7.285 2.162 1.00 98.31 178 VAL A N 1
ATOM 1363 C CA . VAL A 1 178 ? -11.485 -5.968 2.599 1.00 98.31 178 VAL A CA 1
ATOM 1364 C C . VAL A 1 178 ? -12.266 -4.864 1.897 1.00 98.31 178 VAL A C 1
ATOM 1366 O O . VAL A 1 178 ? -12.294 -4.787 0.669 1.00 98.31 178 VAL A O 1
ATOM 1369 N N . SER A 1 179 ? -12.888 -3.989 2.684 1.00 97.94 179 SER A N 1
ATOM 1370 C CA . SER A 1 179 ? -13.497 -2.740 2.224 1.00 97.94 179 SER A CA 1
ATOM 1371 C C . SER A 1 179 ? -12.563 -1.573 2.522 1.00 97.94 179 SER A C 1
ATOM 1373 O O . SER A 1 179 ? -12.060 -1.458 3.636 1.00 97.94 179 SER A O 1
ATOM 1375 N N . TYR A 1 180 ? -12.345 -0.685 1.553 1.00 97.00 180 TYR A N 1
ATOM 1376 C CA . TYR A 1 180 ? -11.402 0.428 1.693 1.00 97.00 180 TYR A CA 1
ATOM 1377 C C . TYR A 1 180 ? -12.113 1.753 1.947 1.00 97.00 180 TYR A C 1
ATOM 1379 O O . TYR A 1 180 ? -12.958 2.186 1.158 1.00 97.00 180 TYR A O 1
ATOM 1387 N N . LEU A 1 181 ? -11.722 2.439 3.019 1.00 94.44 181 LEU A N 1
ATOM 1388 C CA . LEU A 1 181 ? -12.167 3.797 3.285 1.00 94.44 181 LEU A CA 1
ATOM 1389 C C . LEU A 1 181 ? -11.369 4.782 2.420 1.00 94.44 181 LEU A C 1
ATOM 1391 O O . LEU A 1 181 ? -10.173 4.974 2.610 1.00 94.44 181 LEU A O 1
ATOM 1395 N N . ARG A 1 182 ? -12.036 5.436 1.463 1.00 86.44 182 ARG A N 1
ATOM 1396 C CA . ARG A 1 182 ? -11.389 6.378 0.523 1.00 86.44 182 ARG A CA 1
ATOM 1397 C C . ARG A 1 182 ? -11.172 7.788 1.083 1.00 86.44 182 ARG A C 1
ATOM 1399 O O . ARG A 1 182 ? -10.586 8.632 0.412 1.00 86.44 182 ARG A O 1
ATOM 1406 N N . LYS A 1 183 ? -11.695 8.072 2.275 1.00 87.81 183 LYS A N 1
ATOM 1407 C CA . LYS A 1 183 ? -11.610 9.377 2.944 1.00 87.81 183 LYS A CA 1
ATOM 1408 C C . LYS A 1 183 ? -10.864 9.222 4.272 1.00 87.81 183 LYS A C 1
ATOM 1410 O O . LYS A 1 183 ? -10.869 8.122 4.822 1.00 87.81 183 LYS A O 1
ATOM 1415 N N . PRO A 1 184 ? -10.277 10.305 4.814 1.00 87.31 184 PRO A N 1
ATOM 1416 C CA . PRO A 1 184 ? -9.642 10.262 6.125 1.00 87.31 184 PRO A CA 1
ATOM 1417 C C . PRO A 1 184 ? -10.574 9.663 7.194 1.00 87.31 184 PRO A C 1
ATOM 1419 O O . PRO A 1 184 ? -11.771 9.977 7.186 1.00 87.31 184 PRO A O 1
ATOM 1422 N N . PRO A 1 185 ? -10.056 8.842 8.126 1.00 88.69 185 PRO A N 1
ATOM 1423 C CA . PRO A 1 185 ? -10.854 8.126 9.123 1.00 88.69 185 PRO A CA 1
ATOM 1424 C C . PRO A 1 185 ? -11.289 9.035 10.282 1.00 88.69 185 PRO A C 1
ATOM 1426 O O . PRO A 1 185 ? -10.953 8.822 11.446 1.00 88.69 185 PRO A O 1
ATOM 1429 N N . ILE A 1 186 ? -12.032 10.090 9.956 1.00 90.12 186 ILE A N 1
ATOM 1430 C CA . ILE A 1 186 ? -12.721 10.950 10.921 1.00 90.12 186 ILE A CA 1
ATOM 1431 C C . ILE A 1 186 ? -14.094 10.362 11.246 1.00 90.12 186 ILE A C 1
ATOM 1433 O O . ILE A 1 186 ? -14.682 9.663 10.422 1.00 90.12 186 ILE A O 1
ATOM 1437 N N . ALA A 1 187 ? -14.637 10.665 12.425 1.00 86.06 187 ALA A N 1
ATOM 1438 C CA . ALA A 1 187 ? -15.843 9.999 12.913 1.00 86.06 187 ALA A CA 1
ATOM 1439 C C . ALA A 1 187 ? -17.063 10.146 11.982 1.00 86.06 187 ALA A C 1
ATOM 1441 O O . ALA A 1 187 ? -17.796 9.180 11.784 1.00 86.06 187 ALA A O 1
ATOM 1442 N N . SER A 1 188 ? -17.231 11.304 11.333 1.00 89.62 188 SER A N 1
ATOM 1443 C CA . SER A 1 188 ? -18.318 11.554 10.372 1.00 89.62 188 SER A CA 1
ATOM 1444 C C . SER A 1 188 ? -18.267 10.677 9.117 1.00 89.62 188 SER A C 1
ATOM 1446 O O . SER A 1 188 ? -19.284 10.504 8.454 1.00 89.62 188 SER A O 1
ATOM 1448 N N . VAL A 1 189 ? -17.102 10.117 8.785 1.00 92.69 189 VAL A N 1
ATOM 1449 C CA . VAL A 1 189 ? -16.917 9.181 7.668 1.00 92.69 189 VAL A CA 1
ATOM 1450 C C . VAL A 1 189 ? -16.882 7.744 8.189 1.00 92.69 189 VAL A C 1
ATOM 1452 O O . VAL A 1 189 ? -17.504 6.852 7.612 1.00 92.69 189 VAL A O 1
ATOM 1455 N N . LEU A 1 190 ? -16.165 7.524 9.291 1.00 92.56 190 LEU A N 1
ATOM 1456 C CA . LEU A 1 190 ? -15.907 6.200 9.834 1.00 92.56 190 LEU A CA 1
ATOM 1457 C C . LEU A 1 190 ? -17.172 5.540 10.383 1.00 92.56 190 LEU A C 1
ATOM 1459 O O . LEU A 1 190 ? -17.407 4.371 10.098 1.00 92.56 190 LEU A O 1
ATOM 1463 N N . VAL A 1 191 ? -18.007 6.274 11.127 1.00 89.81 191 VAL A N 1
ATOM 1464 C CA . VAL A 1 191 ? -19.220 5.708 11.739 1.00 89.81 191 VAL A CA 1
ATOM 1465 C C . VAL A 1 191 ? -20.201 5.191 10.673 1.00 89.81 191 VAL A C 1
ATOM 1467 O O . VAL A 1 191 ? -20.576 4.020 10.761 1.00 89.81 191 VAL A O 1
ATOM 1470 N N . PRO A 1 192 ? -20.561 5.962 9.623 1.00 93.19 192 PRO A N 1
ATOM 1471 C CA . PRO A 1 192 ? -21.382 5.432 8.532 1.00 93.19 192 PRO A CA 1
ATOM 1472 C C . PRO A 1 192 ? -20.746 4.236 7.812 1.00 93.19 192 PRO A C 1
ATOM 1474 O O . PRO A 1 192 ? -21.440 3.273 7.490 1.00 93.19 192 PRO A O 1
ATOM 1477 N N . ALA A 1 193 ? -19.426 4.255 7.590 1.00 95.19 193 ALA A N 1
ATOM 1478 C CA . ALA A 1 193 ? -18.726 3.140 6.951 1.00 95.19 193 ALA A CA 1
ATOM 1479 C C . ALA A 1 193 ? -18.785 1.861 7.802 1.00 95.19 193 ALA A C 1
ATOM 1481 O O . ALA A 1 193 ? -19.069 0.786 7.277 1.00 95.19 193 ALA A O 1
ATOM 1482 N N . MET A 1 194 ? -18.593 1.973 9.120 1.00 94.12 194 MET A N 1
ATOM 1483 C CA . MET A 1 194 ? -18.741 0.852 10.051 1.00 94.12 194 MET A CA 1
ATOM 1484 C C . MET A 1 194 ? -20.176 0.321 10.082 1.00 94.12 194 MET A C 1
ATOM 1486 O O . MET A 1 194 ? -20.371 -0.889 10.138 1.00 94.12 194 MET A O 1
ATOM 1490 N N . GLN A 1 195 ? -21.184 1.192 10.003 1.00 94.38 195 GLN A N 1
ATOM 1491 C CA . GLN A 1 195 ? -22.590 0.776 9.947 1.00 94.38 195 GLN A CA 1
ATOM 1492 C C . GLN A 1 195 ? -22.931 0.032 8.651 1.00 94.38 195 GLN A C 1
ATOM 1494 O O . GLN A 1 195 ? -23.671 -0.952 8.699 1.00 94.38 195 GLN A O 1
ATOM 1499 N N . ALA A 1 196 ? -22.384 0.480 7.518 1.00 96.38 196 ALA A N 1
ATOM 1500 C CA . ALA A 1 196 ? -22.614 -0.126 6.209 1.00 96.38 196 ALA A CA 1
ATOM 1501 C C . ALA A 1 196 ? -21.867 -1.459 6.042 1.00 96.38 196 ALA A C 1
ATOM 1503 O O . ALA A 1 196 ? -22.456 -2.455 5.633 1.00 96.38 196 ALA A O 1
ATOM 1504 N N . VAL A 1 197 ? -20.575 -1.491 6.381 1.00 96.88 197 VAL A N 1
ATOM 1505 C CA . VAL A 1 197 ? -19.719 -2.676 6.202 1.00 96.88 197 VAL A CA 1
ATOM 1506 C C . VAL A 1 197 ? -19.940 -3.696 7.319 1.00 96.88 197 VAL A C 1
ATOM 1508 O O . VAL A 1 197 ? -19.880 -4.902 7.073 1.00 96.88 197 VAL A O 1
ATOM 1511 N N . ARG A 1 198 ? -20.219 -3.229 8.546 1.00 97.25 198 ARG A N 1
ATOM 1512 C CA . ARG A 1 198 ? -20.203 -4.027 9.784 1.00 97.25 198 ARG A CA 1
ATOM 1513 C C . ARG A 1 198 ? -18.938 -4.892 9.856 1.00 97.25 198 ARG A C 1
ATOM 1515 O O . ARG A 1 198 ? -19.062 -6.113 9.744 1.00 97.25 198 ARG A O 1
ATOM 1522 N N . PRO A 1 199 ? -17.744 -4.270 9.900 1.00 97.69 199 PRO A N 1
ATOM 1523 C CA . PRO A 1 199 ? -16.490 -5.004 9.852 1.00 97.69 199 PRO A CA 1
ATOM 1524 C C . PRO A 1 199 ? -16.291 -5.818 11.128 1.00 97.69 199 PRO A C 1
ATOM 1526 O O . PRO A 1 199 ? -16.582 -5.339 12.223 1.00 97.69 199 PRO A O 1
ATOM 1529 N N . ASP A 1 200 ? -15.751 -7.019 10.970 1.00 97.94 200 ASP A N 1
ATOM 1530 C CA . ASP A 1 200 ? -15.285 -7.851 12.078 1.00 97.94 200 ASP A CA 1
ATOM 1531 C C . ASP A 1 200 ? -13.935 -7.334 12.588 1.00 97.94 200 ASP A C 1
ATOM 1533 O O . ASP A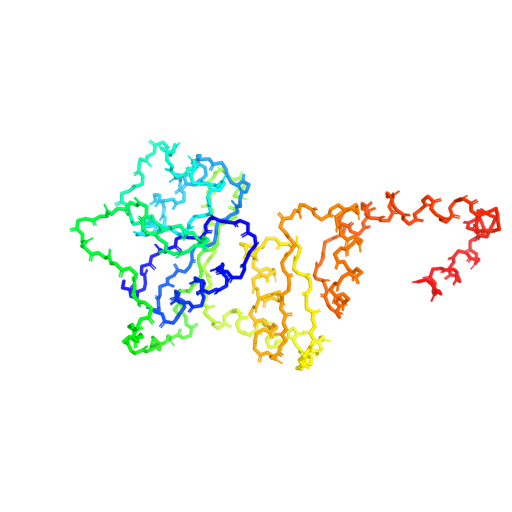 1 200 ? -13.633 -7.417 13.777 1.00 97.94 200 ASP A O 1
ATOM 1537 N N . ILE A 1 201 ? -13.117 -6.775 11.683 1.00 97.19 201 ILE A N 1
ATOM 1538 C CA . ILE A 1 201 ? -11.769 -6.293 11.986 1.00 97.19 201 ILE A CA 1
ATOM 1539 C C . ILE A 1 201 ? -11.511 -4.936 11.337 1.00 97.19 201 ILE A C 1
ATOM 1541 O O . ILE A 1 201 ? -11.847 -4.680 10.181 1.00 97.19 201 ILE A O 1
ATOM 1545 N N . MET A 1 202 ? -10.866 -4.059 12.099 1.00 96.50 202 MET A N 1
ATOM 1546 C CA . MET A 1 202 ? -10.372 -2.772 11.633 1.00 96.50 202 MET A CA 1
ATOM 1547 C C . MET A 1 202 ? -9.043 -2.485 12.323 1.00 96.50 202 MET A C 1
ATOM 1549 O O . MET A 1 202 ? -8.982 -2.374 13.548 1.00 96.50 202 MET A O 1
ATOM 1553 N N . LEU A 1 203 ? -7.982 -2.351 11.533 1.00 96.31 203 LEU A N 1
ATOM 1554 C CA . LEU A 1 203 ? -6.689 -1.908 12.040 1.00 96.31 203 LEU A CA 1
ATOM 1555 C C . LEU A 1 203 ? -6.750 -0.409 12.317 1.00 96.31 203 LEU A C 1
ATOM 1557 O O . LEU A 1 203 ? -7.373 0.357 11.583 1.00 96.31 203 LEU A O 1
ATOM 1561 N N . THR A 1 204 ? -6.134 0.023 13.408 1.00 94.81 204 THR A N 1
ATOM 1562 C CA . THR A 1 204 ? -6.218 1.415 13.843 1.00 94.81 204 THR A CA 1
ATOM 1563 C C . THR A 1 204 ? -4.954 1.831 14.577 1.00 94.81 204 THR A C 1
ATOM 1565 O O . THR A 1 204 ? -4.120 1.006 14.945 1.00 94.81 204 THR A O 1
ATOM 1568 N N . VAL A 1 205 ? -4.819 3.133 14.793 1.00 94.25 205 VAL A N 1
ATOM 1569 C CA . VAL A 1 205 ? -3.746 3.731 15.586 1.00 94.25 205 VAL A CA 1
ATOM 1570 C C . VAL A 1 205 ? -4.356 4.527 16.739 1.00 94.25 205 VAL A C 1
ATOM 1572 O O . VAL A 1 205 ? -5.482 5.021 16.599 1.00 94.25 205 VAL A O 1
ATOM 1575 N N . PRO A 1 206 ? -3.630 4.725 17.857 1.00 92.62 206 PRO A N 1
ATOM 1576 C CA . PRO A 1 206 ? -4.168 5.410 19.034 1.00 92.62 206 PRO A CA 1
ATOM 1577 C C . PRO A 1 206 ? -4.830 6.758 18.717 1.00 92.62 206 PRO A C 1
ATOM 1579 O O . PRO A 1 206 ? -5.909 7.056 19.224 1.00 92.62 206 PRO A O 1
ATOM 1582 N N . MET A 1 207 ? -4.247 7.530 17.793 1.00 91.12 207 MET A N 1
ATOM 1583 C CA . MET A 1 207 ? -4.789 8.830 17.386 1.00 91.12 207 MET A CA 1
ATOM 1584 C C . MET A 1 207 ? -6.180 8.759 16.739 1.00 91.12 207 MET A C 1
ATOM 1586 O O . MET A 1 207 ? -6.973 9.682 16.917 1.00 91.12 207 MET A O 1
ATOM 1590 N N . ILE A 1 208 ? -6.494 7.707 15.973 1.00 90.94 208 ILE A N 1
ATOM 1591 C CA . ILE A 1 208 ? -7.825 7.558 15.357 1.00 90.94 208 ILE A CA 1
ATOM 1592 C C . ILE A 1 208 ? -8.852 7.267 16.452 1.00 90.94 208 ILE A C 1
ATOM 1594 O O . ILE A 1 208 ? -9.884 7.936 16.511 1.00 90.94 208 ILE A O 1
ATOM 1598 N N . ILE A 1 209 ? -8.539 6.331 17.355 1.00 89.81 209 ILE A N 1
ATOM 1599 C CA . ILE A 1 209 ? -9.401 5.983 18.495 1.00 89.81 209 ILE A CA 1
ATOM 1600 C C . ILE A 1 209 ? -9.684 7.228 19.339 1.00 89.81 209 ILE A C 1
ATOM 1602 O O . ILE A 1 209 ? -10.840 7.535 19.628 1.00 89.81 209 ILE A O 1
ATOM 1606 N N . GLU A 1 210 ? -8.644 7.986 19.690 1.00 90.12 210 GLU A N 1
ATOM 1607 C CA . GLU A 1 210 ? -8.770 9.185 20.516 1.00 90.12 210 GLU A CA 1
ATOM 1608 C C . GLU A 1 210 ? -9.648 10.256 19.852 1.00 90.12 210 GLU A C 1
ATOM 1610 O O . GLU A 1 210 ? -10.514 10.847 20.505 1.00 90.12 210 GLU A O 1
ATOM 1615 N N . LYS A 1 211 ? -9.471 10.485 18.545 1.00 86.62 211 LYS A N 1
ATOM 1616 C CA . LYS A 1 211 ? -10.287 11.441 17.784 1.00 86.62 211 LYS A CA 1
ATOM 1617 C C . LYS A 1 211 ? -11.753 11.021 17.738 1.00 86.62 211 LYS A C 1
ATOM 1619 O O . LYS A 1 211 ? -12.620 11.863 17.975 1.00 86.62 211 LYS A O 1
ATOM 1624 N N . VAL A 1 212 ? -12.049 9.750 17.468 1.00 86.44 212 VAL A N 1
ATOM 1625 C CA . VAL A 1 212 ? -13.431 9.233 17.446 1.00 86.44 212 VAL A CA 1
ATOM 1626 C C . VAL A 1 212 ? -14.062 9.319 18.835 1.00 86.44 212 VAL A C 1
ATOM 1628 O O . VAL A 1 212 ? -15.189 9.798 18.976 1.00 86.44 212 VAL A O 1
ATOM 1631 N N . TYR A 1 213 ? -13.314 8.952 19.877 1.00 86.50 213 TYR A N 1
ATOM 1632 C CA . TYR A 1 213 ? -13.772 9.061 21.257 1.00 86.50 213 TYR A CA 1
ATOM 1633 C C . TYR A 1 213 ? -14.141 10.502 21.621 1.00 86.50 213 TYR A C 1
ATOM 1635 O O . TYR A 1 213 ? -15.264 10.755 22.054 1.00 86.50 213 TYR A O 1
ATOM 1643 N N . LYS A 1 214 ? -13.238 11.464 21.393 1.00 86.62 214 LYS A N 1
ATOM 1644 C CA . LYS A 1 214 ? -13.464 12.880 21.731 1.00 86.62 214 LYS A CA 1
ATOM 1645 C C . LYS A 1 214 ? -14.587 13.521 20.914 1.00 86.62 214 LYS A C 1
ATOM 1647 O O . LYS A 1 214 ? -15.329 14.334 21.455 1.00 86.62 214 LYS A O 1
ATOM 1652 N N . SER A 1 215 ? -14.702 13.182 19.630 1.00 82.75 215 SER A N 1
ATOM 1653 C CA . SER A 1 215 ? -15.635 13.852 18.712 1.00 82.75 215 SER A CA 1
ATOM 1654 C C . SER A 1 215 ? -17.037 13.245 18.669 1.00 82.75 215 SER A C 1
ATOM 1656 O O . SER A 1 215 ? -17.971 13.942 18.284 1.00 82.75 215 SER A O 1
ATOM 1658 N N . SER A 1 216 ? -17.213 11.974 19.041 1.00 79.62 216 SER A N 1
ATOM 1659 C CA . SER A 1 216 ? -18.510 11.290 18.904 1.00 79.62 216 SER A CA 1
ATOM 1660 C C . SER A 1 216 ? -18.968 10.573 20.165 1.00 79.62 216 SER A C 1
ATOM 1662 O O . SER A 1 216 ? -20.129 10.696 20.536 1.00 79.62 216 SER A O 1
ATOM 1664 N N . ILE A 1 217 ? -18.076 9.870 20.864 1.00 82.38 217 ILE A N 1
ATOM 1665 C CA . ILE A 1 217 ? -18.469 9.054 22.023 1.00 82.38 217 ILE A CA 1
ATOM 1666 C C . ILE A 1 217 ? -18.631 9.923 23.277 1.00 82.38 217 ILE A C 1
ATOM 1668 O O . ILE A 1 217 ? -19.661 9.876 23.949 1.00 82.38 217 ILE A O 1
ATOM 1672 N N . LEU A 1 218 ? -17.633 10.754 23.589 1.00 83.25 218 LEU A N 1
ATOM 1673 C CA . LEU A 1 218 ? -17.622 11.595 24.786 1.00 83.25 218 LEU A CA 1
ATOM 1674 C C . LEU A 1 218 ? -18.810 12.578 24.845 1.00 83.25 218 LEU A C 1
ATOM 1676 O O . LEU A 1 218 ? -19.430 12.655 25.909 1.00 83.25 218 LEU A O 1
ATOM 1680 N N . PRO A 1 219 ? -19.197 13.275 23.754 1.00 83.44 219 PRO A N 1
ATOM 1681 C CA . PRO A 1 219 ? -20.380 14.135 23.764 1.00 83.44 219 PRO A CA 1
ATOM 1682 C C . PRO A 1 219 ? -21.676 13.373 24.075 1.00 83.44 219 PRO A C 1
ATOM 1684 O O . PRO A 1 219 ? -22.492 13.856 24.857 1.00 83.44 219 PRO A O 1
ATOM 1687 N N . GLU A 1 220 ? -21.860 12.166 23.528 1.00 80.25 220 GLU A N 1
ATOM 1688 C CA . GLU A 1 220 ? -23.046 11.336 23.795 1.00 80.25 220 GLU A CA 1
ATOM 1689 C C . GLU A 1 220 ? -23.102 10.847 25.249 1.00 80.25 220 GLU A C 1
ATOM 1691 O O . GLU A 1 220 ? -24.163 10.866 25.878 1.00 80.25 220 GLU A O 1
ATOM 1696 N N . ILE A 1 221 ? -21.953 10.495 25.835 1.00 78.12 221 ILE A N 1
ATOM 1697 C CA . ILE A 1 221 ? -21.854 10.141 27.261 1.00 78.12 221 ILE A CA 1
ATOM 1698 C C . ILE A 1 221 ? -22.190 11.347 28.151 1.00 78.12 221 ILE A C 1
ATOM 1700 O O . ILE A 1 221 ? -22.869 11.194 29.170 1.00 78.12 221 ILE A O 1
ATOM 1704 N N . GLN A 1 222 ? -21.730 12.547 27.786 1.00 76.31 222 GLN A N 1
ATOM 1705 C CA . GLN A 1 222 ? -21.924 13.769 28.573 1.00 76.31 222 GLN A CA 1
ATOM 1706 C C . GLN A 1 222 ? -23.349 14.339 28.494 1.00 76.31 222 GLN A C 1
ATOM 1708 O O . GLN A 1 222 ? -23.777 15.000 29.443 1.00 76.31 222 GLN A O 1
ATOM 1713 N N . LYS A 1 223 ? -24.093 14.071 27.411 1.00 69.19 223 LYS A N 1
ATOM 1714 C CA . LYS A 1 223 ? -25.495 14.500 27.239 1.00 69.19 223 LYS A CA 1
ATOM 1715 C C . LYS A 1 223 ? -26.456 13.852 28.239 1.00 69.19 223 LYS A C 1
ATOM 1717 O O . LYS A 1 223 ? -27.458 14.460 28.602 1.00 69.19 223 LYS A O 1
ATOM 1722 N N . LYS A 1 224 ? -26.172 12.632 28.700 1.00 70.06 224 LYS A N 1
ATOM 1723 C CA . LYS A 1 224 ? -27.008 11.926 29.681 1.00 70.06 224 LYS A CA 1
ATOM 1724 C C . LYS A 1 224 ? -26.580 12.301 31.111 1.00 70.06 224 LYS A C 1
ATOM 1726 O O . LYS A 1 224 ? -25.467 12.019 31.552 1.00 70.06 224 LYS A O 1
ATOM 1731 N N . THR A 1 225 ? -27.479 12.927 31.873 1.00 58.19 225 THR A N 1
ATOM 1732 C CA . THR A 1 225 ? -27.210 13.433 33.237 1.00 58.19 225 THR A CA 1
ATOM 1733 C C . THR A 1 225 ? -26.748 12.333 34.206 1.00 58.19 225 THR A C 1
ATOM 1735 O O . THR A 1 225 ? -25.871 12.569 35.037 1.00 58.19 225 THR A O 1
ATOM 1738 N N . ALA A 1 226 ? -27.271 11.110 34.054 1.00 59.56 226 ALA A N 1
ATOM 1739 C CA . ALA A 1 226 ? -26.903 9.947 34.865 1.00 59.56 226 ALA A CA 1
ATOM 1740 C C . ALA A 1 226 ? -25.452 9.477 34.628 1.00 59.56 226 ALA A C 1
ATOM 1742 O O . ALA A 1 226 ? -24.725 9.197 35.580 1.00 59.56 226 ALA A O 1
ATOM 1743 N N . THR A 1 227 ? -24.976 9.458 33.378 1.00 55.31 227 THR A N 1
ATOM 1744 C CA . THR A 1 227 ? -23.594 9.065 33.041 1.00 55.31 227 THR A CA 1
ATOM 1745 C C . THR A 1 227 ? -22.572 10.133 33.423 1.00 55.31 227 THR A C 1
ATOM 1747 O O . THR A 1 227 ? -21.459 9.792 33.820 1.00 55.31 227 THR A O 1
ATOM 1750 N N . ARG A 1 228 ? -22.936 11.422 33.404 1.00 54.78 228 ARG A N 1
ATOM 1751 C CA . ARG A 1 228 ? -22.091 12.524 33.909 1.00 54.78 228 ARG A CA 1
ATOM 1752 C C . ARG A 1 228 ? -21.832 12.447 35.423 1.00 54.78 228 ARG A C 1
ATOM 1754 O O . ARG A 1 228 ? -20.761 12.843 35.874 1.00 54.78 228 ARG A O 1
ATOM 1761 N N . LEU A 1 229 ? -22.791 11.954 36.211 1.00 54.97 229 LEU A N 1
ATOM 1762 C CA . LEU A 1 229 ? -22.627 11.725 37.655 1.00 54.97 229 LEU A CA 1
ATOM 1763 C C . LEU A 1 229 ? -21.801 10.464 37.945 1.00 54.97 229 LEU A C 1
ATOM 1765 O O . LEU A 1 2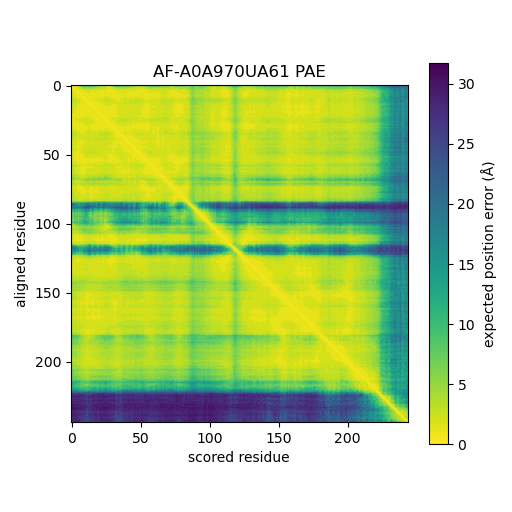29 ? -20.904 10.498 38.785 1.00 54.97 229 LEU A O 1
ATOM 1769 N N . LEU A 1 230 ? -22.028 9.384 37.194 1.00 56.12 230 LEU A N 1
ATOM 1770 C CA . LEU A 1 230 ? -21.311 8.114 37.368 1.00 56.12 230 LEU A CA 1
ATOM 1771 C C . LEU A 1 230 ? -19.857 8.146 36.866 1.00 56.12 230 LEU A C 1
ATOM 1773 O O . LEU A 1 230 ? -19.019 7.405 37.372 1.00 56.12 230 LEU A O 1
ATOM 1777 N N . THR A 1 231 ? -19.513 9.020 35.918 1.00 54.97 231 THR A N 1
ATOM 1778 C CA . THR A 1 231 ? -18.121 9.198 35.456 1.00 54.97 231 THR A CA 1
ATOM 1779 C C . THR A 1 231 ? -17.265 10.049 36.400 1.00 54.97 231 THR A C 1
ATOM 1781 O O . THR A 1 231 ? -16.039 10.024 36.288 1.00 54.97 231 THR A O 1
ATOM 1784 N N . LYS A 1 232 ? -17.880 10.766 37.355 1.00 55.47 232 LYS A N 1
ATOM 1785 C CA . LYS A 1 232 ? -17.178 11.559 38.381 1.00 55.47 232 LYS A CA 1
ATOM 1786 C C . LYS A 1 232 ? -16.691 10.733 39.576 1.00 55.47 232 LYS A C 1
ATOM 1788 O O . LYS A 1 232 ? -15.751 11.151 40.242 1.00 55.47 232 LYS A O 1
ATOM 1793 N N . PHE A 1 233 ? -17.291 9.572 39.833 1.00 58.81 233 PHE A N 1
ATOM 1794 C CA . PHE A 1 233 ? -16.873 8.657 40.896 1.00 58.81 233 PHE A CA 1
ATOM 1795 C C . PHE A 1 233 ? -15.943 7.568 40.332 1.00 58.81 233 PHE A C 1
ATOM 1797 O O . PHE A 1 233 ? -16.270 6.876 39.367 1.00 58.81 233 PHE A O 1
ATOM 1804 N N . ALA A 1 234 ? -14.754 7.419 40.924 1.00 60.00 234 ALA A N 1
ATOM 1805 C CA . ALA A 1 234 ? -13.705 6.516 40.434 1.00 60.00 234 ALA A CA 1
ATOM 1806 C C . ALA A 1 234 ? -14.120 5.027 40.305 1.00 60.00 234 ALA A C 1
ATOM 1808 O O . ALA A 1 234 ? -13.741 4.413 39.304 1.00 60.00 234 ALA A O 1
ATOM 1809 N N . PRO A 1 235 ? -14.927 4.439 41.218 1.00 57.53 235 PRO A N 1
ATOM 1810 C CA . PRO A 1 235 ? -15.341 3.035 41.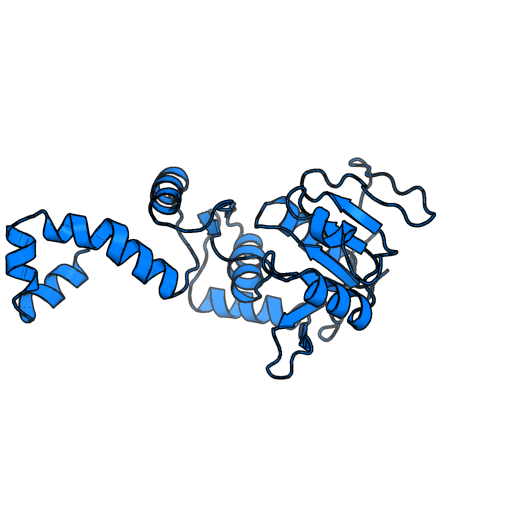105 1.00 57.53 235 PRO A CA 1
ATOM 1811 C C . PRO A 1 235 ? -16.339 2.795 39.962 1.00 57.53 235 PRO A C 1
ATOM 1813 O O . PRO A 1 235 ? -16.242 1.817 39.225 1.00 57.53 235 PRO A O 1
ATOM 1816 N N . THR A 1 236 ? -17.286 3.714 39.767 1.00 55.12 236 THR A N 1
ATOM 1817 C CA . THR A 1 236 ? -18.346 3.602 38.752 1.00 55.12 236 THR A CA 1
ATOM 1818 C C . THR A 1 236 ? -17.829 3.866 37.339 1.00 55.12 236 THR A C 1
ATOM 1820 O O . THR A 1 236 ? -18.335 3.288 36.378 1.00 55.12 236 THR A O 1
ATOM 1823 N N . ARG A 1 237 ? -16.757 4.658 37.205 1.00 57.31 237 ARG A N 1
ATOM 1824 C CA . ARG A 1 237 ? -16.041 4.869 35.940 1.00 57.31 237 ARG A CA 1
ATOM 1825 C C . ARG A 1 237 ? -15.480 3.559 35.371 1.00 57.31 237 ARG A C 1
ATOM 1827 O O . ARG A 1 237 ? -15.653 3.303 34.185 1.00 57.31 237 ARG A O 1
ATOM 1834 N N . GLN A 1 238 ? -14.866 2.703 36.193 1.00 56.03 238 GLN A N 1
ATOM 1835 C CA . GLN A 1 238 ? -14.340 1.406 35.733 1.00 56.03 238 GLN A CA 1
ATOM 1836 C C . GLN A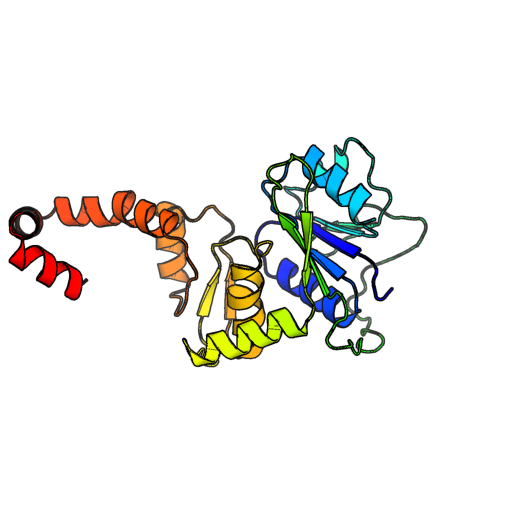 1 238 ? -15.446 0.432 35.299 1.00 56.03 238 GLN A C 1
ATOM 1838 O O . GLN A 1 238 ? -15.246 -0.335 34.360 1.00 56.03 238 GLN A O 1
ATOM 1843 N N . LEU A 1 239 ? -16.615 0.486 35.944 1.00 54.19 239 LEU A N 1
ATOM 1844 C CA . LEU A 1 239 ? -17.754 -0.372 35.614 1.00 54.19 239 LEU A CA 1
ATOM 1845 C C . LEU A 1 239 ? -18.381 0.004 34.261 1.00 54.19 239 LEU A C 1
ATOM 1847 O O . LEU A 1 239 ? -18.642 -0.865 33.437 1.00 54.19 239 LEU A O 1
ATOM 1851 N N . ILE A 1 240 ? -18.554 1.305 33.999 1.00 57.19 240 ILE A N 1
ATOM 1852 C CA . ILE A 1 240 ? -19.113 1.808 32.732 1.00 57.19 240 ILE A CA 1
ATOM 1853 C C . ILE A 1 240 ? -18.171 1.525 31.557 1.00 57.19 240 ILE A C 1
ATOM 1855 O O . ILE A 1 240 ? -18.637 1.137 30.491 1.00 57.19 240 ILE A O 1
ATOM 1859 N N . HIS A 1 241 ? -16.853 1.645 31.749 1.00 55.16 241 HIS A N 1
ATOM 1860 C CA . HIS A 1 241 ? -15.873 1.309 30.709 1.00 55.16 241 HIS A CA 1
ATOM 1861 C C . HIS A 1 241 ? -15.790 -0.192 30.384 1.00 55.16 241 HIS A C 1
ATOM 1863 O O . HIS A 1 241 ? -15.214 -0.538 29.361 1.00 55.16 241 HIS A O 1
ATOM 1869 N N . ARG A 1 242 ? -16.331 -1.082 31.230 1.00 49.66 242 ARG A N 1
ATOM 1870 C CA . ARG A 1 242 ? -16.401 -2.532 30.964 1.00 49.66 242 ARG A CA 1
ATOM 1871 C C . ARG A 1 242 ? -17.679 -2.969 30.241 1.00 49.66 242 ARG A C 1
ATOM 1873 O O . ARG A 1 242 ? -17.721 -4.090 29.751 1.00 49.66 242 ARG A O 1
ATOM 1880 N N . MET A 1 243 ? -18.719 -2.134 30.230 1.00 40.91 243 MET A N 1
ATOM 1881 C CA . MET A 1 243 ? -20.031 -2.455 29.646 1.00 40.91 243 MET A CA 1
ATOM 1882 C C . MET A 1 243 ? -20.269 -1.821 28.265 1.00 40.91 243 MET A C 1
ATOM 1884 O O . MET A 1 243 ? -21.267 -2.148 27.627 1.00 40.91 243 MET A O 1
ATOM 1888 N N . ALA A 1 244 ? -19.399 -0.902 27.841 1.00 44.00 244 ALA A N 1
ATOM 1889 C CA . ALA A 1 244 ? -19.436 -0.211 26.551 1.00 44.00 244 ALA A CA 1
ATOM 1890 C C . ALA A 1 244 ? -18.358 -0.765 25.617 1.00 44.00 244 ALA A C 1
ATOM 1892 O O . ALA A 1 244 ? -18.626 -0.805 24.397 1.00 44.00 244 ALA A O 1
#

Radius of gyration: 21.26 Å; Cα contacts (8 Å, |Δi|>4): 396; chains: 1; bounding box: 46×36×69 Å

Mean predicted aligned error: 7.31 Å

Secondary structure (DSSP, 8-state):
-TT-EEEEE--S-HHHHHHHHHHHHTT-EEEEE-TT--HHHHHHHHHHHT-SEEEE-GGGHHHHHT-SSPP-SEEEETTT--EEE-SSS-----TTPPP-------TT-EEEEEEE--TTSSPEEEEEEHHHHHHHHHHHHHHSPPPTT-EEEE-S-TTSHHHIIIIIIHHHHTT-EEEE--S---HHHHHHHHHHH--SB----HHHHHHHIIIIIHHHHHHSHHHHHHTTSHHHHHHHHHH-

pLDDT: mean 88.54, std 13.37, range [40.91, 98.62]

Foldseek 3Di:
DAAAEEEEAEFDDPLSLVVLVVCQQVNYAYEYDYNPDALALVLLCCVVRVHQEYAHEPVSVVSQVPRPDHDQHWYAHSVPRDTDDDDPDPDDDDPPDDDDGGDDDDQQRFHYWAWDCDPVRHTDTDTDGPNNLVVVLVVVCVVPPDAAAAEEEEQDGCSDSVCVRNVRVNCVVRNYYYDYQRDHLAQVRVVVVCVVRVGPDYDDDPVSVVRNCVPPVVVVLCVDPVSVVQCVDPVSVVVVVVVD

Nearest PDB structures (foldseek):
  5kei-assembly1_A  TM=7.907E-01  e=4.248E-11  Mycolicibacterium smegmatis MC2 155
  1v26-assembly1_A  TM=8.059E-01  e=7.974E-11  Thermus thermophilus
  5u2a-assembly1_A  TM=7.966E-01  e=7.487E-11  Brucella canis ATCC 23365
  3gpc-assembly1_A  TM=8.361E-01  e=4.952E-10  Homo sapiens
  8r2r-assembly1_B  TM=7.697E-01  e=5.617E-10  Mycobacterium tuberculosis H37Rv

Sequence (244 aa):
MPGDKVAILSQNMPNWGIAFFALQRMGIVAVPLLPDFSTHEISNINLHAGLKAVFVSENLQYKIDTLETPFEGIVLRLEDFSLIKKRAAKAVFDITKKPVGTYSPDEIDLSILLYTSGTTGEPKGVMLSQKNVITNAIQSNAVQPILPGYKFLSVLPLSHTYENTLGLVLPIMQGASVSYLRKPPIASVLVPAMQAVRPDIMLTVPMIIEKVYKSSILPEIQKKTATRLLTKFAPTRQLIHRMA